Protein AF-A0A832ID07-F1 (afdb_monomer_lite)

Foldseek 3Di:
DDPPPPPPPPPDQLWPVSLLVLLVCLCVDDPDPDLVSLLSNLLSLLLNQLQDPHGPDDPLVNQLSLLVSLVSLLVVLLVCLVPHDLVVSLVVLLVSLLSSLLSHQLSNLLSVCPDDPDRILQSSLVNCVSVPPPDDLVPDDPSNVVLVVCCVVPPVSVVSNVVSNVSSCVVSFVSQQSSQQSNLVCLLCVLLVQPWDADNSNQQDDPRHFGTWTADPNDTATEDTAEDQDDDLAWDWDQDPVRHIYTYHHRHPCCSPPVNVVVSCCSNPPDPVSSVVNSVNVVVSCVVVVPD

Radius of gyration: 20.91 Å; chains: 1; bounding box: 63×44×54 Å

pLDDT: mean 75.63, std 17.39, range [28.12, 95.5]

Secondary structure (DSSP, 8-state):
---------PPPPSSHHHHHHHHHHHHHS----SHHHHHHHHHHHHHHHHHSSS-SS-HHHHHHHHHHHHHHHHHHHHHHHHHS-HHHHHHHHHHHHHHHIIIIIHHHHHHT-TT-S-TTTTHHHHHHHHH-TTS-GGGS-HHHHHHHHHHHH-HHHHHHHHHHHHHHHHHHHHHHHHHHHHHHHHHHHHHTT---EEPPGGGSSSTT---EEEEETTEEEEEEEEEESS--SSPEEEE-TTS-EEEEEE--GGGGSGGGHHHHHHHHS--HHHHHHHHHHHHHHHHTTT--

Structure (mmCIF, N/CA/C/O backbone):
data_AF-A0A832ID07-F1
#
_entry.id   AF-A0A832ID07-F1
#
loop_
_atom_site.group_PDB
_atom_site.id
_atom_site.type_symbol
_atom_site.label_atom_id
_atom_site.label_alt_id
_atom_site.label_comp_id
_atom_site.label_asym_id
_atom_site.label_entity_id
_atom_site.label_seq_id
_atom_site.pdbx_PDB_ins_code
_atom_site.Cartn_x
_atom_site.Cartn_y
_atom_site.Cartn_z
_atom_site.occupancy
_atom_site.B_iso_or_equiv
_atom_site.auth_seq_id
_atom_site.auth_comp_id
_atom_site.auth_asym_id
_atom_site.auth_atom_id
_atom_site.pdbx_PDB_model_num
ATOM 1 N N . MET A 1 1 ? 9.478 -29.012 14.775 1.00 33.59 1 MET A N 1
ATOM 2 C CA . MET A 1 1 ? 10.114 -27.880 14.077 1.00 33.59 1 MET A CA 1
ATOM 3 C C . MET A 1 1 ? 9.838 -28.102 12.608 1.00 33.59 1 MET A C 1
ATOM 5 O O . MET A 1 1 ? 10.309 -29.094 12.076 1.00 33.59 1 MET A O 1
ATOM 9 N N . SER A 1 2 ? 8.944 -27.311 12.025 1.00 31.17 2 SER A N 1
ATOM 10 C CA . SER A 1 2 ? 8.603 -27.423 10.607 1.00 31.17 2 SER A CA 1
ATOM 11 C C . SER A 1 2 ? 9.642 -26.620 9.836 1.00 31.17 2 SER A C 1
ATOM 13 O O . SER A 1 2 ? 9.723 -25.409 10.036 1.00 31.17 2 SER A O 1
ATOM 15 N N . ASP A 1 3 ? 10.457 -27.292 9.024 1.00 31.19 3 ASP A N 1
ATOM 16 C CA . ASP A 1 3 ? 11.397 -26.652 8.106 1.00 31.19 3 ASP A CA 1
ATOM 17 C C . ASP A 1 3 ? 10.602 -25.837 7.083 1.00 31.19 3 ASP A C 1
ATOM 19 O O . ASP A 1 3 ? 10.085 -26.361 6.097 1.00 31.19 3 ASP A O 1
ATOM 23 N N . ILE A 1 4 ? 10.459 -24.539 7.346 1.00 31.19 4 ILE A N 1
ATOM 24 C CA . ILE A 1 4 ? 10.004 -23.584 6.344 1.00 31.19 4 ILE A CA 1
ATOM 25 C C . ILE A 1 4 ? 11.194 -23.394 5.415 1.00 31.19 4 ILE A C 1
ATOM 27 O O . ILE A 1 4 ? 12.161 -22.718 5.766 1.00 31.19 4 ILE A O 1
ATOM 31 N N . THR A 1 5 ? 11.151 -24.032 4.247 1.00 28.12 5 THR A N 1
ATOM 32 C CA . THR A 1 5 ? 12.097 -23.737 3.173 1.00 28.12 5 THR A CA 1
ATOM 33 C C . THR A 1 5 ? 11.973 -22.240 2.882 1.00 28.12 5 THR A C 1
ATOM 35 O O . THR A 1 5 ? 10.866 -21.791 2.570 1.00 28.12 5 THR A O 1
ATOM 38 N N . PRO A 1 6 ? 13.043 -21.440 3.042 1.00 29.23 6 PRO A N 1
ATOM 39 C CA . PRO A 1 6 ? 12.994 -20.032 2.693 1.00 29.23 6 PRO A CA 1
ATOM 40 C C . PRO A 1 6 ? 12.533 -19.938 1.244 1.00 29.23 6 PRO A C 1
ATOM 42 O O . PRO A 1 6 ? 13.095 -20.614 0.382 1.00 29.23 6 PRO A O 1
ATOM 45 N N . ILE A 1 7 ? 11.498 -19.143 0.981 1.00 34.91 7 ILE A N 1
ATOM 46 C CA . ILE A 1 7 ? 11.130 -18.814 -0.392 1.00 34.91 7 ILE A CA 1
ATOM 47 C C . ILE A 1 7 ? 12.361 -18.120 -0.976 1.00 34.91 7 ILE A C 1
ATOM 49 O O . ILE A 1 7 ? 12.678 -16.992 -0.587 1.00 34.91 7 ILE A O 1
ATOM 53 N N . GLU A 1 8 ? 13.097 -18.816 -1.847 1.00 31.25 8 GLU A N 1
ATOM 54 C CA . GLU A 1 8 ? 14.141 -18.196 -2.650 1.00 31.25 8 GLU A CA 1
ATOM 55 C C . GLU A 1 8 ? 13.457 -17.102 -3.456 1.00 31.25 8 GLU A C 1
ATOM 57 O O . GLU A 1 8 ? 12.662 -17.367 -4.356 1.00 31.25 8 GLU A O 1
ATOM 62 N N . ILE A 1 9 ? 13.716 -15.853 -3.073 1.00 38.06 9 ILE A N 1
ATOM 63 C CA . ILE A 1 9 ? 13.267 -14.712 -3.852 1.00 38.06 9 ILE A CA 1
ATOM 64 C C . ILE A 1 9 ? 14.000 -14.840 -5.188 1.00 38.06 9 ILE A C 1
ATOM 66 O O . ILE A 1 9 ? 15.236 -14.773 -5.188 1.00 38.06 9 ILE A O 1
ATOM 70 N N . PRO A 1 10 ? 13.288 -15.042 -6.310 1.00 42.75 10 PRO A N 1
ATOM 71 C CA . PRO A 1 10 ? 13.944 -15.117 -7.599 1.00 42.75 10 PRO A CA 1
ATOM 72 C C . PRO A 1 10 ? 14.741 -13.825 -7.811 1.00 42.75 10 PRO A C 1
ATOM 74 O O . PRO A 1 10 ? 14.280 -12.744 -7.414 1.00 42.75 10 PRO A O 1
ATOM 77 N N . PRO A 1 11 ? 15.952 -13.914 -8.387 1.00 43.50 11 PRO A N 1
ATOM 78 C CA . PRO A 1 11 ? 16.757 -12.738 -8.662 1.00 43.50 11 PRO A CA 1
ATOM 79 C C . PRO A 1 11 ? 15.927 -11.737 -9.461 1.00 43.50 11 PRO A C 1
ATOM 81 O O . PRO A 1 11 ? 15.134 -12.113 -10.327 1.00 43.50 11 PRO A O 1
ATOM 84 N N . LEU A 1 12 ? 16.098 -10.455 -9.140 1.00 44.28 12 LEU A N 1
ATOM 85 C CA . LEU A 1 12 ? 15.382 -9.387 -9.824 1.00 44.28 12 LEU A CA 1
ATOM 86 C C . LEU A 1 12 ? 15.597 -9.531 -11.338 1.00 44.28 12 LEU A C 1
ATOM 88 O O . LEU A 1 12 ? 16.754 -9.655 -11.764 1.00 44.28 12 LEU A O 1
ATOM 92 N N . PRO A 1 13 ? 14.511 -9.534 -12.132 1.00 49.16 13 PRO A N 1
ATOM 93 C CA . PRO A 1 13 ? 14.607 -9.743 -13.566 1.00 49.16 13 PRO A CA 1
ATOM 94 C C . PRO A 1 13 ? 15.505 -8.666 -14.164 1.00 49.16 13 PRO A C 1
ATOM 96 O O . PRO A 1 13 ? 15.346 -7.480 -13.869 1.00 49.16 13 PRO A O 1
ATOM 99 N N . GLN A 1 14 ? 16.471 -9.082 -14.979 1.00 44.34 14 GLN A N 1
ATOM 100 C CA . GLN A 1 14 ? 17.451 -8.176 -15.571 1.00 44.34 14 GLN A CA 1
ATOM 101 C C . GLN A 1 14 ? 16.883 -7.450 -16.782 1.00 44.34 14 GLN A C 1
ATOM 103 O O . GLN A 1 14 ? 17.417 -6.411 -17.155 1.00 44.34 14 GLN A O 1
ATOM 108 N N . ASN A 1 15 ? 15.815 -7.986 -17.387 1.00 49.44 15 ASN A N 1
ATOM 109 C CA . ASN A 1 15 ? 15.150 -7.355 -18.514 1.00 49.44 15 ASN A CA 1
ATOM 110 C C . ASN A 1 15 ? 13.632 -7.554 -18.564 1.00 49.44 15 ASN A C 1
ATOM 112 O O . ASN A 1 15 ? 13.077 -8.400 -17.869 1.00 49.44 15 ASN A O 1
ATOM 116 N N . PHE A 1 16 ? 12.943 -6.788 -19.418 1.00 51.31 16 PHE A N 1
ATOM 117 C CA . PHE A 1 16 ? 11.487 -6.908 -19.601 1.00 51.31 16 PHE A CA 1
ATOM 118 C C . PHE A 1 16 ? 11.035 -8.316 -20.025 1.00 51.31 16 PHE A C 1
ATOM 120 O O . PHE A 1 16 ? 9.944 -8.741 -19.656 1.00 51.31 16 PHE A O 1
ATOM 127 N N . HIS A 1 17 ? 11.850 -9.056 -20.785 1.00 57.72 17 HIS A N 1
ATOM 128 C CA . HIS A 1 17 ? 11.523 -10.432 -21.169 1.00 57.72 17 HIS A CA 1
ATOM 129 C C . HIS A 1 17 ? 11.601 -11.382 -19.965 1.00 57.72 17 HIS A C 1
ATOM 131 O O . HIS A 1 17 ? 10.692 -12.182 -19.775 1.00 57.72 17 HIS A O 1
ATOM 137 N N . GLU A 1 18 ? 12.617 -11.243 -19.113 1.00 57.62 18 GLU A N 1
ATOM 138 C CA . GLU A 1 18 ? 12.739 -11.955 -17.837 1.00 57.62 18 GLU A CA 1
ATOM 139 C C . GLU A 1 18 ? 11.663 -11.542 -16.835 1.00 57.62 18 GLU A C 1
ATOM 141 O O . GLU A 1 18 ? 11.135 -12.400 -16.143 1.00 57.62 18 GLU A O 1
ATOM 146 N N . LEU A 1 19 ? 11.283 -10.262 -16.789 1.00 58.31 19 LEU A N 1
ATOM 147 C CA . LEU A 1 19 ? 10.173 -9.774 -15.971 1.00 58.31 19 LEU A CA 1
ATOM 148 C C . LEU A 1 19 ? 8.860 -10.400 -16.438 1.00 58.31 19 LEU A C 1
ATOM 150 O O . LEU A 1 19 ? 8.097 -10.887 -15.619 1.00 58.31 19 LEU A O 1
ATOM 154 N N . ASN A 1 20 ? 8.615 -10.434 -17.749 1.00 57.44 20 ASN A N 1
ATOM 155 C CA . ASN A 1 20 ? 7.428 -11.054 -18.331 1.00 57.44 20 ASN A CA 1
ATOM 156 C C . ASN A 1 20 ? 7.428 -12.576 -18.109 1.00 57.44 20 ASN A C 1
ATOM 158 O O . ASN A 1 20 ? 6.398 -13.145 -17.766 1.00 57.44 20 ASN A O 1
ATOM 162 N N . LYS A 1 21 ? 8.587 -13.236 -18.227 1.00 64.69 21 LYS A N 1
ATOM 163 C CA . LYS A 1 21 ? 8.755 -14.658 -17.906 1.00 64.69 21 LYS A CA 1
ATOM 164 C C . LYS A 1 21 ? 8.471 -14.931 -16.426 1.00 64.69 21 LYS A C 1
ATOM 166 O O . LYS A 1 21 ? 7.636 -15.774 -16.137 1.00 64.69 21 LYS A O 1
ATOM 171 N N . LEU A 1 22 ? 9.082 -14.169 -15.521 1.00 64.69 22 LEU A N 1
ATOM 172 C CA . LEU A 1 22 ? 8.880 -14.263 -14.076 1.00 64.69 22 LEU A CA 1
ATOM 173 C C . LEU A 1 22 ? 7.413 -14.028 -13.701 1.00 64.69 2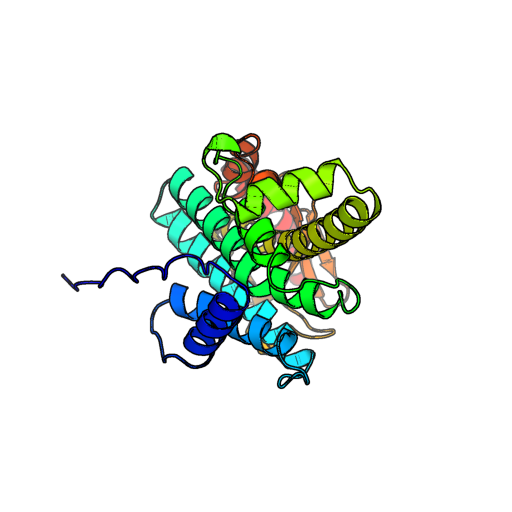2 LEU A C 1
ATOM 175 O O . LEU A 1 22 ? 6.824 -14.820 -12.979 1.00 64.69 22 LEU A O 1
ATOM 179 N N . VAL A 1 23 ? 6.804 -12.965 -14.225 1.00 62.91 23 VAL A N 1
ATOM 180 C CA . VAL A 1 23 ? 5.389 -12.637 -14.013 1.00 62.91 23 VAL A CA 1
ATOM 181 C C . VAL A 1 23 ? 4.483 -13.769 -14.512 1.00 62.91 23 VAL A C 1
ATOM 183 O O . VAL A 1 23 ? 3.548 -14.146 -13.816 1.00 62.91 23 VAL A O 1
ATOM 186 N N . ARG A 1 24 ? 4.775 -14.377 -15.666 1.00 61.09 24 ARG A N 1
ATOM 187 C CA . ARG A 1 24 ? 4.004 -15.519 -16.187 1.00 61.09 24 ARG A CA 1
ATOM 188 C C . ARG A 1 24 ? 4.200 -16.791 -15.371 1.00 61.09 24 ARG A C 1
ATOM 190 O O . ARG A 1 24 ? 3.223 -17.475 -15.090 1.00 61.09 24 ARG A O 1
ATOM 197 N N . GLU A 1 25 ? 5.430 -17.107 -14.984 1.00 63.91 25 GLU A N 1
ATOM 198 C CA . GLU A 1 25 ? 5.755 -18.275 -14.156 1.00 63.91 25 GLU A CA 1
ATOM 199 C C . GLU A 1 25 ? 5.115 -18.163 -12.764 1.00 63.91 25 GLU A C 1
ATOM 201 O O . GLU A 1 25 ? 4.573 -19.142 -12.265 1.00 63.91 25 GLU A O 1
ATOM 206 N N . LEU A 1 26 ? 5.075 -16.960 -12.182 1.00 59.88 26 LEU A N 1
ATOM 207 C CA . LEU A 1 26 ? 4.388 -16.688 -10.915 1.00 59.88 26 LEU A CA 1
ATOM 208 C C . LEU A 1 26 ? 2.859 -16.629 -11.060 1.00 59.88 26 LEU A C 1
ATOM 210 O O . LEU A 1 26 ? 2.143 -17.079 -10.176 1.00 59.88 26 LEU A O 1
ATOM 214 N N . GLY A 1 27 ? 2.336 -16.099 -12.169 1.00 51.41 27 GLY A N 1
ATOM 215 C CA . GLY A 1 27 ? 0.892 -16.021 -12.429 1.00 51.41 27 GLY A CA 1
ATOM 216 C C . GLY A 1 27 ? 0.247 -17.363 -12.800 1.00 51.41 27 GLY A C 1
ATOM 217 O O . GLY A 1 27 ? -0.967 -17.510 -12.678 1.00 51.41 27 GLY A O 1
ATOM 218 N N . THR A 1 28 ? 1.049 -18.339 -13.244 1.00 50.72 28 THR A N 1
ATOM 219 C CA . THR A 1 28 ? 0.627 -19.716 -13.578 1.00 50.72 28 THR A CA 1
ATOM 220 C C . THR A 1 28 ? 1.035 -20.747 -12.517 1.00 50.72 28 THR A C 1
ATOM 222 O O . THR A 1 28 ? 0.589 -21.894 -12.569 1.00 50.72 28 THR A O 1
ATOM 225 N N . GLY A 1 29 ? 1.877 -20.350 -11.558 1.00 46.19 29 GLY A N 1
ATOM 226 C CA . GLY A 1 29 ? 2.553 -21.231 -10.616 1.00 46.19 29 GLY A CA 1
ATOM 227 C C . GLY A 1 29 ? 1.941 -21.238 -9.216 1.00 46.19 29 GLY A C 1
ATOM 228 O O . GLY A 1 29 ? 2.224 -20.367 -8.405 1.00 46.19 29 GLY A O 1
ATOM 229 N N . ALA A 1 30 ? 1.237 -22.333 -8.934 1.00 41.62 30 ALA A N 1
ATOM 230 C CA . ALA A 1 30 ? 1.049 -22.970 -7.629 1.00 41.62 30 ALA A CA 1
ATOM 231 C C . ALA A 1 30 ? 0.033 -22.373 -6.630 1.00 41.62 30 ALA A C 1
ATOM 233 O O . ALA A 1 30 ? 0.149 -21.252 -6.138 1.00 41.62 30 ALA A O 1
ATOM 234 N N . GLU A 1 31 ? -0.902 -23.245 -6.226 1.00 45.00 31 GLU A N 1
ATOM 235 C CA . GLU A 1 31 ? -1.570 -23.219 -4.922 1.00 45.00 31 GLU A CA 1
ATOM 236 C C . GLU A 1 31 ? -0.501 -23.129 -3.826 1.00 45.00 31 GLU A C 1
ATOM 238 O O . GLU A 1 31 ? 0.104 -24.122 -3.425 1.00 45.00 31 GLU A O 1
ATOM 243 N N . THR A 1 32 ? -0.192 -21.920 -3.385 1.00 47.47 32 THR A N 1
ATOM 244 C CA . THR A 1 32 ? 0.875 -21.677 -2.421 1.00 47.47 32 THR A CA 1
ATOM 245 C C . THR A 1 32 ? 0.254 -21.166 -1.134 1.00 47.47 32 THR A C 1
ATOM 247 O O . THR A 1 32 ? -0.464 -20.172 -1.100 1.00 47.47 32 THR A O 1
ATOM 250 N N . SER A 1 33 ? 0.481 -21.919 -0.061 1.00 54.59 33 SER A N 1
ATOM 251 C CA . SER A 1 33 ? -0.195 -21.785 1.232 1.00 54.59 33 SER A CA 1
ATOM 252 C C . SER A 1 33 ? 0.290 -20.606 2.085 1.00 54.59 33 SER A C 1
ATOM 254 O O . SER A 1 33 ? -0.209 -20.423 3.195 1.00 54.59 33 SER A O 1
ATOM 256 N N . THR A 1 34 ? 1.255 -19.813 1.605 1.00 70.00 34 THR A N 1
ATOM 257 C CA . THR A 1 34 ? 1.831 -18.680 2.340 1.00 70.00 34 THR A CA 1
ATOM 258 C C . THR A 1 34 ? 1.266 -17.346 1.845 1.00 70.00 34 THR A C 1
ATOM 260 O O . THR A 1 34 ? 1.049 -17.148 0.648 1.00 70.00 34 THR A O 1
ATOM 263 N N . GLU A 1 35 ? 1.052 -16.400 2.766 1.00 75.62 35 GLU A N 1
ATOM 264 C CA . GLU A 1 35 ? 0.506 -15.068 2.445 1.00 75.62 35 GLU A CA 1
ATOM 265 C C . GLU A 1 35 ? 1.382 -14.317 1.425 1.00 75.62 35 GLU A C 1
ATOM 267 O O . GLU A 1 35 ? 0.876 -13.611 0.556 1.00 75.62 35 GLU A O 1
ATOM 272 N N . ASP A 1 36 ? 2.698 -14.538 1.465 1.00 68.88 36 ASP A N 1
ATOM 273 C CA . ASP A 1 36 ? 3.658 -13.967 0.518 1.00 68.88 36 ASP A CA 1
ATOM 274 C C . ASP A 1 36 ? 3.369 -14.406 -0.906 1.00 68.88 36 ASP A C 1
ATOM 276 O O . ASP A 1 36 ? 3.267 -13.577 -1.809 1.00 68.88 36 ASP A O 1
ATOM 280 N N . ALA A 1 37 ? 3.199 -15.706 -1.115 1.00 71.06 37 ALA A N 1
ATOM 281 C CA . ALA A 1 37 ? 2.971 -16.243 -2.439 1.00 71.06 37 ALA A CA 1
ATOM 282 C C . ALA A 1 37 ? 1.615 -15.797 -3.008 1.00 71.06 37 ALA A C 1
ATOM 284 O O . ALA A 1 37 ? 1.521 -15.495 -4.198 1.00 71.06 37 ALA A O 1
ATOM 285 N N . LYS A 1 38 ? 0.598 -15.621 -2.152 1.00 77.44 38 LYS A N 1
ATOM 286 C CA . LYS A 1 38 ? -0.676 -14.996 -2.532 1.00 77.44 38 LYS A CA 1
ATOM 287 C C . LYS A 1 38 ? -0.487 -13.548 -3.002 1.00 77.44 38 LYS A C 1
ATOM 289 O O . LYS A 1 38 ? -0.962 -13.205 -4.084 1.00 77.44 38 LYS A O 1
ATOM 294 N N . ILE A 1 39 ? 0.255 -12.728 -2.250 1.00 84.56 39 ILE A N 1
ATOM 295 C CA . ILE A 1 39 ? 0.601 -11.346 -2.634 1.00 84.56 39 ILE A CA 1
ATOM 296 C C . ILE A 1 39 ? 1.312 -11.332 -3.997 1.00 84.56 39 ILE A C 1
ATOM 298 O O . ILE A 1 39 ? 0.924 -10.582 -4.894 1.00 84.56 39 ILE A O 1
ATOM 302 N N . PHE A 1 40 ? 2.325 -12.184 -4.181 1.00 77.56 40 PHE A N 1
ATOM 303 C CA . PHE A 1 40 ? 3.084 -12.262 -5.433 1.00 77.56 40 PHE A CA 1
ATOM 304 C C . PHE A 1 40 ? 2.230 -12.716 -6.619 1.00 77.56 40 PHE A C 1
ATOM 306 O O . PHE A 1 40 ? 2.316 -12.118 -7.692 1.00 77.56 40 PHE A O 1
ATOM 313 N N . THR A 1 41 ? 1.379 -13.721 -6.422 1.00 76.06 41 THR A N 1
ATOM 314 C CA . THR A 1 41 ? 0.469 -14.234 -7.456 1.00 76.06 41 THR A CA 1
ATOM 315 C C . THR A 1 41 ? -0.503 -13.147 -7.905 1.00 76.06 41 THR A C 1
ATOM 317 O O . THR A 1 41 ? -0.682 -12.931 -9.099 1.00 76.06 41 THR A O 1
ATOM 320 N N . GLN A 1 42 ? -1.080 -12.392 -6.968 1.00 83.12 42 GLN A N 1
ATOM 321 C CA . GLN A 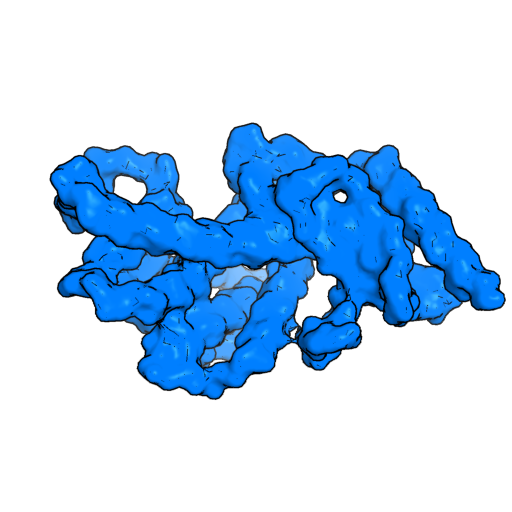1 42 ? -1.999 -11.295 -7.282 1.00 83.12 42 GLN A CA 1
ATOM 322 C C . GLN A 1 42 ? -1.305 -10.147 -8.025 1.00 83.12 42 GLN A C 1
ATOM 324 O O . GLN A 1 42 ? -1.852 -9.621 -8.995 1.00 83.12 42 GLN A O 1
ATOM 329 N N . MET A 1 43 ? -0.078 -9.788 -7.628 1.00 86.38 43 MET A N 1
ATOM 330 C CA . MET A 1 43 ? 0.736 -8.828 -8.384 1.00 86.38 43 MET A CA 1
ATOM 331 C C . MET A 1 43 ? 0.990 -9.321 -9.814 1.00 86.38 43 MET A C 1
ATOM 333 O O . MET A 1 43 ? 0.822 -8.559 -10.765 1.00 86.38 43 MET A O 1
ATOM 337 N N . ALA A 1 44 ? 1.348 -10.596 -9.978 1.00 76.56 44 ALA A N 1
ATOM 338 C CA . ALA A 1 44 ? 1.591 -11.203 -11.280 1.00 76.56 44 ALA A CA 1
ATOM 339 C C . ALA A 1 44 ? 0.328 -11.251 -12.159 1.00 76.56 44 ALA A C 1
ATOM 341 O O . ALA A 1 44 ? 0.404 -10.952 -13.348 1.00 76.56 44 ALA A O 1
ATOM 342 N N . GLN A 1 45 ? -0.841 -11.547 -11.588 1.00 76.88 45 GLN A N 1
ATOM 343 C CA . GLN A 1 45 ? -2.121 -11.543 -12.307 1.00 76.88 45 GLN A CA 1
ATOM 344 C C . GLN A 1 45 ? -2.467 -10.158 -12.862 1.00 76.88 45 GLN A C 1
ATOM 346 O O . GLN A 1 45 ? -2.816 -10.037 -14.038 1.00 76.88 45 GLN A O 1
ATOM 351 N N . ILE A 1 46 ? -2.317 -9.108 -12.043 1.00 82.94 46 ILE A N 1
ATOM 352 C CA . ILE A 1 46 ? -2.513 -7.727 -12.501 1.00 82.94 46 ILE A CA 1
ATOM 353 C C . ILE A 1 46 ? -1.525 -7.432 -13.633 1.00 82.94 46 ILE A C 1
ATOM 355 O O . ILE A 1 46 ? -1.920 -6.978 -14.703 1.00 82.94 46 ILE A O 1
ATOM 359 N N . ALA A 1 47 ? -0.245 -7.730 -13.419 1.00 79.06 47 ALA A N 1
ATOM 360 C CA . ALA A 1 47 ? 0.817 -7.486 -14.382 1.00 79.06 47 ALA A CA 1
ATOM 361 C C . ALA A 1 47 ? 0.563 -8.152 -15.743 1.00 79.06 47 ALA A C 1
ATOM 363 O O . ALA A 1 47 ? 0.620 -7.470 -16.767 1.00 79.06 47 ALA A O 1
ATOM 364 N N . CYS A 1 48 ? 0.239 -9.451 -15.762 1.00 72.56 48 CYS A N 1
ATOM 365 C CA . CYS A 1 48 ? -0.076 -10.207 -16.976 1.00 72.56 48 CYS A CA 1
ATOM 366 C C . CYS A 1 48 ? -1.166 -9.517 -17.798 1.00 72.56 48 CYS A C 1
ATOM 368 O O . CYS A 1 48 ? -0.973 -9.294 -18.992 1.00 72.56 48 CYS A O 1
ATOM 370 N N . ASN A 1 49 ? -2.255 -9.091 -17.153 1.00 79.00 49 ASN A N 1
ATOM 371 C CA . ASN A 1 49 ? -3.380 -8.459 -17.838 1.00 79.00 49 ASN A CA 1
ATOM 372 C C . ASN A 1 49 ? -2.988 -7.181 -18.608 1.00 79.00 49 ASN A C 1
ATOM 374 O O . ASN A 1 49 ? -3.554 -6.898 -19.660 1.00 79.00 49 ASN A O 1
ATOM 378 N N . TYR A 1 50 ? -2.005 -6.422 -18.110 1.00 75.50 50 TYR A N 1
ATOM 379 C CA . TYR A 1 50 ? -1.507 -5.201 -18.761 1.00 75.50 50 TYR A CA 1
ATOM 380 C C . TYR A 1 50 ? -0.334 -5.442 -19.731 1.00 75.50 50 TYR A C 1
ATOM 382 O O . TYR A 1 50 ? -0.010 -4.570 -20.540 1.00 75.50 50 TYR A O 1
ATOM 390 N N . LEU A 1 51 ? 0.313 -6.612 -19.674 1.00 69.00 51 LEU A N 1
ATOM 391 C CA . LEU A 1 51 ? 1.373 -7.011 -20.610 1.00 69.00 51 LEU A CA 1
ATOM 392 C C . LEU A 1 51 ? 0.831 -7.661 -21.885 1.00 69.00 51 LEU A C 1
ATOM 394 O O . LEU A 1 51 ? 1.521 -7.675 -22.911 1.00 69.00 51 LEU A O 1
ATOM 398 N N . GLU A 1 52 ? -0.369 -8.227 -21.831 1.00 63.62 52 GLU A N 1
ATOM 399 C CA . GLU A 1 52 ? -0.989 -8.889 -22.971 1.00 63.62 52 GLU A CA 1
ATOM 400 C C . GLU A 1 52 ? -1.522 -7.887 -24.009 1.00 63.62 52 GLU A C 1
ATOM 402 O O . GLU A 1 52 ? -1.914 -6.763 -23.702 1.00 63.62 52 GLU A O 1
ATOM 407 N N . HIS A 1 53 ? -1.506 -8.277 -25.292 1.00 57.44 53 HIS A N 1
ATOM 408 C CA . HIS A 1 53 ? -2.054 -7.444 -26.376 1.00 57.44 53 HIS A CA 1
ATOM 409 C C . HIS A 1 53 ? -3.580 -7.294 -26.286 1.00 57.44 53 HIS A C 1
ATOM 411 O O . HIS A 1 53 ? -4.136 -6.376 -26.890 1.00 57.44 53 HIS A O 1
ATOM 417 N N . GLN A 1 54 ? -4.243 -8.175 -25.533 1.00 58.72 54 GLN A N 1
ATOM 418 C CA . GLN A 1 54 ? -5.647 -8.080 -25.158 1.00 58.72 54 GLN A CA 1
ATOM 419 C C . GLN A 1 54 ? -5.778 -8.451 -23.674 1.00 58.72 54 GLN A C 1
ATOM 421 O O . GLN A 1 54 ? -5.265 -9.500 -23.298 1.00 58.72 54 GLN A O 1
ATOM 426 N N . PRO A 1 55 ? -6.435 -7.624 -22.843 1.00 68.62 55 PRO A N 1
ATOM 427 C CA . PRO A 1 55 ? -6.709 -7.966 -21.450 1.00 68.62 55 PRO A CA 1
ATOM 428 C C . PRO A 1 55 ? -7.541 -9.250 -21.359 1.00 68.62 55 PRO A C 1
ATOM 430 O O . PRO A 1 55 ? -8.552 -9.377 -22.052 1.00 68.62 55 PRO A O 1
ATOM 433 N N . THR A 1 56 ? -7.139 -10.186 -20.503 1.00 71.50 56 THR A N 1
ATOM 434 C CA . THR A 1 56 ? -7.884 -11.429 -20.231 1.00 71.50 56 THR A CA 1
ATOM 435 C C . THR A 1 56 ? -8.863 -11.296 -19.074 1.00 71.50 56 THR A C 1
ATOM 437 O O . THR A 1 56 ? -9.764 -12.120 -18.947 1.00 71.50 56 THR A O 1
ATOM 440 N N . LEU A 1 57 ? -8.685 -10.281 -18.228 1.00 77.62 57 LEU A N 1
ATOM 441 C CA . LEU A 1 57 ? -9.535 -9.974 -17.085 1.00 77.62 57 LEU A CA 1
ATOM 442 C C . LEU A 1 57 ? -10.315 -8.686 -17.351 1.00 77.62 57 LEU A C 1
ATOM 444 O O . LEU A 1 57 ? -9.794 -7.723 -17.922 1.00 77.62 57 LEU A O 1
ATOM 448 N N . SER A 1 58 ? -11.563 -8.650 -16.898 1.00 83.56 58 SER A N 1
ATOM 449 C CA . SER A 1 58 ? -12.375 -7.437 -16.900 1.00 83.56 58 SER A CA 1
ATOM 450 C C . SER A 1 58 ? -11.834 -6.393 -15.914 1.00 83.56 58 SER A C 1
ATOM 452 O O . SER A 1 58 ? -11.188 -6.713 -14.914 1.00 83.56 58 SER A O 1
ATOM 454 N N . ASP A 1 59 ? -12.173 -5.119 -16.139 1.00 80.19 59 ASP A N 1
ATOM 455 C CA . ASP A 1 59 ? -11.852 -4.023 -15.209 1.00 80.19 59 ASP A CA 1
ATOM 456 C C . ASP A 1 59 ? -12.350 -4.290 -13.781 1.00 80.19 59 ASP A C 1
ATOM 458 O O . ASP A 1 59 ? -11.782 -3.795 -12.806 1.00 80.19 59 ASP A O 1
ATOM 462 N N . GLN A 1 60 ? -13.445 -5.040 -13.661 1.00 82.69 60 GLN A N 1
ATOM 463 C CA . GLN A 1 60 ? -14.039 -5.434 -12.395 1.00 82.69 60 GLN A CA 1
ATOM 464 C C . GLN A 1 60 ? -13.155 -6.454 -11.668 1.00 82.69 60 GLN A C 1
ATOM 466 O O . GLN A 1 60 ? -12.792 -6.226 -10.517 1.00 82.69 60 GLN A O 1
ATOM 471 N N . GLU A 1 61 ? -12.743 -7.520 -12.354 1.00 82.69 61 GLU A N 1
ATOM 472 C CA . GLU A 1 61 ? -11.853 -8.550 -11.800 1.00 82.69 61 GLU A CA 1
ATOM 473 C C . GLU A 1 61 ? -10.504 -7.957 -11.379 1.00 82.69 61 GLU A C 1
ATOM 475 O O . GLU A 1 61 ? -10.002 -8.254 -10.298 1.00 82.69 61 GLU A O 1
ATOM 480 N N . ILE A 1 62 ? -9.946 -7.037 -12.171 1.00 82.75 62 ILE A N 1
ATOM 481 C CA . ILE A 1 62 ? -8.704 -6.339 -11.811 1.00 82.75 62 ILE A CA 1
ATOM 482 C C . ILE A 1 62 ? -8.874 -5.514 -10.532 1.00 82.75 62 ILE A C 1
ATOM 484 O O . ILE A 1 62 ? -8.003 -5.548 -9.661 1.00 82.75 62 ILE A O 1
ATOM 488 N N . LYS A 1 63 ? -9.997 -4.802 -10.372 1.00 82.88 63 LYS A N 1
ATOM 489 C CA . LYS A 1 63 ? -10.288 -4.055 -9.135 1.00 82.88 63 LYS A CA 1
ATOM 490 C C . LYS A 1 63 ? -10.420 -4.976 -7.926 1.00 82.88 63 LYS A C 1
ATOM 492 O O . LYS A 1 63 ? -9.920 -4.626 -6.860 1.00 82.88 63 LYS A O 1
ATOM 497 N N . GLU A 1 64 ? -11.043 -6.140 -8.085 1.00 83.19 64 GLU A N 1
ATOM 498 C CA . GLU A 1 64 ? -11.164 -7.143 -7.020 1.00 83.19 64 GLU A CA 1
ATOM 499 C C . GLU A 1 64 ? -9.799 -7.714 -6.620 1.00 83.19 64 GLU A C 1
ATOM 501 O O . GLU A 1 64 ? -9.507 -7.821 -5.427 1.00 83.19 64 GLU A O 1
ATOM 506 N N . ILE A 1 65 ? -8.926 -8.004 -7.592 1.00 85.06 65 ILE A N 1
ATOM 507 C CA . ILE A 1 65 ? -7.553 -8.450 -7.317 1.00 85.06 65 ILE A CA 1
ATOM 508 C C . ILE A 1 65 ? -6.766 -7.342 -6.609 1.00 85.06 65 ILE A C 1
ATOM 510 O O . ILE A 1 65 ? -6.094 -7.623 -5.620 1.00 85.06 65 ILE A O 1
ATOM 514 N N . HIS A 1 66 ? -6.884 -6.080 -7.038 1.00 86.38 66 HIS A N 1
ATOM 515 C CA . HIS A 1 66 ? -6.249 -4.945 -6.358 1.00 86.38 66 HIS A CA 1
ATOM 516 C C . HIS A 1 66 ? -6.722 -4.782 -4.908 1.00 86.38 66 HIS A C 1
ATOM 518 O O . HIS A 1 66 ? -5.889 -4.604 -4.017 1.00 86.38 66 HIS A O 1
ATOM 524 N N . ALA A 1 67 ? -8.035 -4.852 -4.663 1.00 85.50 67 ALA A N 1
ATOM 525 C CA . ALA A 1 67 ? -8.604 -4.766 -3.320 1.00 85.50 67 ALA A CA 1
ATOM 526 C C . ALA A 1 67 ? -8.128 -5.936 -2.450 1.00 85.50 67 ALA A C 1
ATOM 528 O O . ALA A 1 67 ? -7.640 -5.732 -1.338 1.00 85.50 67 ALA A O 1
ATOM 529 N N . SER A 1 68 ? -8.175 -7.162 -2.982 1.00 86.94 68 SER A N 1
ATOM 530 C CA . SER A 1 68 ? -7.689 -8.335 -2.261 1.00 86.94 68 SER A CA 1
ATOM 531 C C . SER A 1 68 ? -6.190 -8.264 -1.970 1.00 86.94 68 SER A C 1
ATOM 533 O O . SER A 1 68 ? -5.786 -8.692 -0.891 1.00 86.94 68 SER A O 1
ATOM 535 N N . LEU A 1 69 ? -5.387 -7.733 -2.893 1.00 90.44 69 LEU A N 1
ATOM 536 C CA . LEU A 1 69 ? -3.951 -7.547 -2.715 1.00 90.44 69 LEU A CA 1
ATOM 537 C C . LEU A 1 69 ? -3.659 -6.558 -1.580 1.00 90.44 69 LEU A C 1
ATOM 539 O O . LEU A 1 69 ? -2.792 -6.828 -0.752 1.00 90.44 69 LEU A O 1
ATOM 543 N N . ILE A 1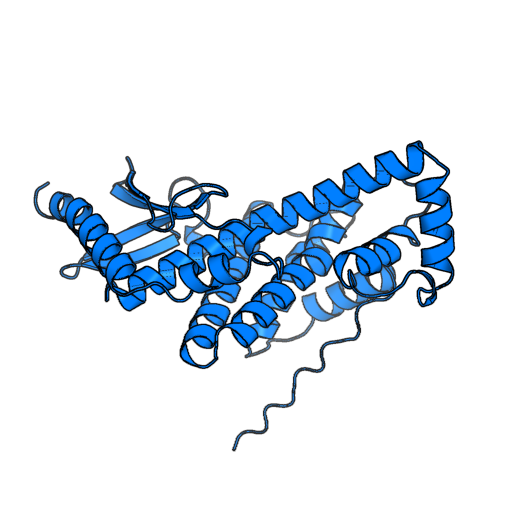 70 ? -4.412 -5.453 -1.485 1.00 91.62 70 ILE A N 1
ATOM 544 C CA . ILE A 1 70 ? -4.306 -4.526 -0.347 1.00 91.62 70 ILE A CA 1
ATOM 545 C C . ILE A 1 70 ? -4.587 -5.265 0.962 1.00 91.62 70 ILE A C 1
ATOM 547 O O . ILE A 1 70 ? -3.750 -5.213 1.860 1.00 91.62 70 ILE A O 1
ATOM 551 N N . LYS A 1 71 ? -5.706 -5.999 1.066 1.00 90.06 71 LYS A N 1
ATOM 552 C CA . LYS A 1 71 ? -6.054 -6.721 2.304 1.00 90.06 71 LYS A CA 1
ATOM 553 C C . LYS A 1 71 ? -4.993 -7.755 2.691 1.00 90.06 71 LYS A C 1
ATOM 555 O O . LYS A 1 71 ? -4.641 -7.848 3.863 1.00 90.06 71 LYS A O 1
ATOM 560 N N . SER A 1 72 ? -4.452 -8.490 1.719 1.00 90.62 72 SER A N 1
ATOM 561 C CA . SER A 1 72 ? -3.368 -9.454 1.943 1.00 90.62 72 SER A CA 1
ATOM 562 C C . SER A 1 72 ? -2.091 -8.784 2.460 1.00 90.62 72 SER A C 1
ATOM 564 O O . SER A 1 72 ? -1.499 -9.240 3.440 1.00 90.62 72 SER A O 1
ATOM 566 N N . CYS A 1 73 ? -1.700 -7.643 1.883 1.00 93.31 73 CYS A N 1
ATOM 567 C CA . CYS A 1 73 ? -0.581 -6.859 2.399 1.00 93.31 73 CYS A CA 1
ATOM 568 C C . CYS A 1 73 ? -0.855 -6.314 3.807 1.00 93.31 73 CYS A C 1
ATOM 570 O O . CYS A 1 73 ? 0.017 -6.420 4.665 1.00 93.31 73 CYS A O 1
ATOM 572 N N . VAL A 1 74 ? -2.051 -5.778 4.068 1.00 93.81 74 VAL A N 1
ATOM 573 C CA . VAL A 1 74 ? -2.445 -5.295 5.402 1.00 93.81 74 VAL A CA 1
ATOM 574 C C . VAL A 1 74 ? -2.329 -6.427 6.418 1.00 93.81 74 VAL A C 1
ATOM 576 O O . VAL A 1 74 ? -1.621 -6.271 7.405 1.00 93.81 74 VAL A O 1
ATOM 579 N N . GLN A 1 75 ? -2.931 -7.590 6.156 1.00 91.31 75 GLN A N 1
ATOM 580 C CA . GLN A 1 75 ? -2.870 -8.747 7.052 1.00 91.31 75 GLN A CA 1
ATOM 581 C C . GLN A 1 75 ? -1.422 -9.145 7.369 1.00 91.31 75 GLN A C 1
ATOM 583 O O . GLN A 1 75 ? -1.070 -9.273 8.541 1.00 91.31 75 GLN A O 1
ATOM 588 N N . LYS A 1 76 ? -0.563 -9.269 6.347 1.00 91.75 76 LYS A N 1
ATOM 589 C CA . LYS A 1 76 ? 0.860 -9.576 6.542 1.00 91.75 76 LYS A CA 1
ATOM 590 C C . LYS A 1 76 ? 1.546 -8.556 7.454 1.00 91.75 76 LYS A C 1
ATOM 592 O O . LYS A 1 76 ? 2.243 -8.938 8.391 1.00 91.75 76 LYS A O 1
ATOM 597 N N . ILE A 1 77 ? 1.370 -7.264 7.178 1.00 94.56 77 ILE A N 1
ATOM 598 C CA . ILE A 1 77 ? 2.035 -6.201 7.938 1.00 94.56 77 ILE A CA 1
ATOM 599 C C . ILE A 1 77 ? 1.511 -6.136 9.374 1.00 94.56 77 ILE A C 1
ATOM 601 O O . ILE A 1 77 ? 2.302 -5.941 10.292 1.00 94.56 77 ILE A O 1
ATOM 605 N N . ILE A 1 78 ? 0.214 -6.353 9.593 1.00 93.25 78 ILE A N 1
ATOM 606 C CA . ILE A 1 78 ? -0.366 -6.403 10.935 1.00 93.25 78 ILE A CA 1
ATOM 607 C C . ILE A 1 78 ? 0.233 -7.541 11.756 1.00 93.25 78 ILE A C 1
ATOM 609 O O . ILE A 1 78 ? 0.661 -7.294 12.882 1.00 93.25 78 ILE A O 1
ATOM 613 N N . GLU A 1 79 ? 0.321 -8.759 11.220 1.00 92.12 79 GLU A N 1
ATOM 614 C CA . GLU A 1 79 ? 0.982 -9.853 11.946 1.00 92.12 79 GLU A CA 1
ATOM 615 C C . GLU A 1 79 ? 2.448 -9.514 12.241 1.00 92.12 79 GLU A C 1
ATOM 617 O O . GLU A 1 79 ? 2.904 -9.649 13.376 1.00 92.12 79 GLU A O 1
ATOM 622 N N . LEU A 1 80 ? 3.154 -8.926 11.272 1.00 92.88 80 LEU A N 1
ATOM 623 C CA . LEU A 1 80 ? 4.541 -8.511 11.458 1.00 92.88 80 LEU A CA 1
ATOM 624 C C . LEU A 1 80 ? 4.705 -7.468 12.576 1.00 92.88 80 LEU A C 1
ATOM 626 O O . LEU A 1 80 ? 5.654 -7.553 13.350 1.00 92.88 80 LEU A O 1
ATOM 630 N N . THR A 1 81 ? 3.780 -6.511 12.715 1.00 92.81 81 THR A N 1
ATOM 631 C CA . THR A 1 81 ? 3.831 -5.512 13.803 1.00 92.81 81 THR A CA 1
ATOM 632 C C . THR A 1 81 ? 3.638 -6.100 15.201 1.00 92.81 81 THR A C 1
ATOM 634 O O . THR A 1 81 ? 4.034 -5.458 16.172 1.00 92.81 81 THR A O 1
ATOM 637 N N . LYS A 1 82 ? 3.046 -7.296 15.322 1.00 90.81 82 LYS A N 1
ATOM 638 C CA . LYS A 1 82 ? 2.898 -7.999 16.608 1.00 90.81 82 LYS A CA 1
ATOM 639 C C . LYS A 1 82 ? 4.174 -8.739 17.002 1.00 90.81 82 LYS A C 1
ATOM 641 O O . LYS A 1 82 ? 4.456 -8.887 18.187 1.00 90.81 82 LYS A O 1
ATOM 646 N N . GLU A 1 83 ? 4.920 -9.224 16.012 1.00 90.44 83 GLU A N 1
ATOM 647 C CA . GLU A 1 83 ? 6.040 -10.147 16.213 1.00 90.44 83 GLU A CA 1
ATOM 648 C C . GLU A 1 83 ? 7.415 -9.479 16.106 1.00 90.44 83 GLU A C 1
ATOM 650 O O . GLU A 1 83 ? 8.387 -9.982 16.667 1.00 90.44 83 GLU A O 1
ATOM 655 N N . GLN A 1 84 ? 7.520 -8.368 15.373 1.00 91.94 84 GLN A N 1
ATOM 656 C CA . GLN A 1 84 ? 8.797 -7.779 14.977 1.00 91.94 84 GLN A CA 1
ATOM 657 C C . GLN A 1 84 ? 8.908 -6.295 15.353 1.00 91.94 84 GLN A C 1
ATOM 659 O O . GLN A 1 84 ? 7.913 -5.563 15.362 1.00 91.94 84 GLN A O 1
ATOM 664 N N . PRO A 1 85 ? 10.131 -5.800 15.622 1.00 92.62 85 PRO A N 1
ATOM 665 C CA . PRO A 1 85 ? 10.357 -4.383 15.864 1.00 92.62 85 PRO A CA 1
ATOM 666 C C . PRO A 1 85 ? 10.170 -3.560 14.579 1.00 92.62 85 PRO A C 1
ATOM 668 O O . PRO A 1 85 ? 10.325 -4.055 13.460 1.00 92.62 85 PRO A O 1
ATOM 671 N N . PHE A 1 86 ? 9.913 -2.258 14.747 1.00 93.44 86 PHE A N 1
ATOM 672 C CA . PHE A 1 86 ? 9.665 -1.319 13.644 1.00 93.44 86 PHE A CA 1
ATOM 673 C C . PHE A 1 86 ? 10.638 -1.425 12.447 1.00 93.44 86 PHE A C 1
ATOM 675 O O . PHE A 1 86 ? 10.144 -1.408 11.319 1.00 93.44 86 PHE A O 1
ATOM 682 N N . PRO A 1 87 ? 11.973 -1.560 12.617 1.00 91.19 87 PRO A N 1
ATOM 683 C CA . PRO A 1 87 ? 12.890 -1.635 11.478 1.00 91.19 87 PRO A CA 1
ATOM 684 C C . PRO A 1 87 ? 12.587 -2.777 10.497 1.00 91.19 87 PRO A C 1
ATOM 686 O O . PRO A 1 87 ? 12.668 -2.570 9.285 1.00 91.19 87 PRO A O 1
ATOM 689 N N . GLU A 1 88 ? 12.181 -3.952 10.989 1.00 89.00 88 GLU A N 1
ATOM 690 C CA . GLU A 1 88 ? 11.825 -5.089 10.128 1.00 89.00 88 GLU A CA 1
ATOM 691 C C . GLU A 1 88 ? 10.466 -4.873 9.448 1.00 89.00 88 GLU A C 1
ATOM 693 O O . GLU A 1 88 ? 10.318 -5.158 8.260 1.00 89.00 88 GLU A O 1
ATOM 698 N N . VAL A 1 89 ? 9.502 -4.260 10.146 1.00 92.56 89 VAL A N 1
ATOM 699 C CA . VAL A 1 89 ? 8.211 -3.867 9.552 1.00 92.56 89 VAL A CA 1
ATOM 700 C C . VAL A 1 89 ? 8.407 -2.860 8.415 1.00 92.56 89 VAL A C 1
ATOM 702 O O . VAL A 1 89 ? 7.860 -3.024 7.323 1.00 92.56 89 VAL A O 1
ATOM 705 N N . ALA A 1 90 ? 9.223 -1.828 8.643 1.00 89.69 90 ALA A N 1
ATOM 706 C CA . ALA A 1 90 ? 9.535 -0.807 7.648 1.00 89.69 90 ALA A CA 1
ATOM 707 C C . ALA A 1 90 ? 10.280 -1.395 6.440 1.00 89.69 90 ALA A C 1
ATOM 709 O O . ALA A 1 90 ? 10.010 -1.025 5.294 1.00 89.69 90 ALA A O 1
ATOM 710 N N . LYS A 1 91 ? 11.202 -2.336 6.679 1.00 85.50 91 LYS A N 1
ATOM 711 C CA . LYS A 1 91 ? 11.901 -3.077 5.625 1.00 85.50 91 LYS A CA 1
ATOM 712 C C . LYS A 1 91 ? 10.934 -3.892 4.767 1.00 85.50 91 LYS A C 1
ATOM 714 O O . LYS A 1 91 ? 11.040 -3.820 3.543 1.00 85.50 91 LYS A O 1
ATOM 719 N N . GLU A 1 92 ? 9.979 -4.601 5.367 1.00 87.56 92 GLU A N 1
ATOM 720 C CA . GLU A 1 92 ? 8.990 -5.373 4.609 1.00 87.56 92 GLU A CA 1
ATOM 721 C C . GLU A 1 92 ? 8.049 -4.466 3.805 1.00 87.56 92 GLU A C 1
ATOM 723 O O . GLU A 1 92 ? 7.862 -4.696 2.612 1.00 87.56 92 GLU A O 1
ATOM 728 N N . LEU A 1 93 ? 7.532 -3.383 4.399 1.00 90.56 93 LEU A N 1
ATOM 729 C CA . LEU A 1 93 ? 6.707 -2.393 3.689 1.00 90.56 93 LEU A CA 1
ATOM 730 C C . LEU A 1 93 ? 7.423 -1.810 2.465 1.00 90.56 93 LEU A C 1
ATOM 732 O O . LEU A 1 93 ? 6.839 -1.719 1.381 1.00 90.56 93 LEU A O 1
ATOM 736 N N . ARG A 1 94 ? 8.705 -1.453 2.612 1.00 84.75 94 ARG A N 1
ATOM 737 C CA . ARG A 1 94 ? 9.547 -1.026 1.486 1.00 84.75 94 ARG A CA 1
ATOM 738 C C . ARG A 1 94 ? 9.706 -2.131 0.451 1.00 84.75 94 ARG A C 1
ATOM 740 O O . ARG A 1 94 ? 9.549 -1.866 -0.735 1.00 84.75 94 ARG A O 1
ATOM 747 N N . GLY A 1 95 ? 9.974 -3.361 0.883 1.00 81.75 95 GLY A N 1
ATOM 748 C CA . GLY A 1 95 ? 10.094 -4.519 -0.001 1.00 81.75 95 GLY A CA 1
ATOM 749 C C . GLY A 1 95 ? 8.836 -4.749 -0.841 1.00 81.75 95 GLY A C 1
ATOM 750 O O . GLY A 1 95 ? 8.930 -4.880 -2.060 1.00 81.75 95 GLY A O 1
ATOM 751 N N . ILE A 1 96 ? 7.658 -4.740 -0.212 1.00 85.81 96 ILE A N 1
ATOM 752 C CA . ILE A 1 96 ? 6.356 -4.877 -0.879 1.00 85.81 96 ILE A CA 1
ATOM 753 C C . ILE A 1 96 ? 6.106 -3.717 -1.851 1.00 85.81 96 ILE A C 1
ATOM 755 O O . ILE A 1 96 ? 5.755 -3.961 -3.003 1.00 85.81 96 ILE A O 1
ATOM 759 N N . SER A 1 97 ? 6.329 -2.472 -1.420 1.00 86.56 97 SER A N 1
ATOM 760 C CA . SER A 1 97 ? 6.185 -1.273 -2.263 1.00 86.56 97 SER A CA 1
ATOM 761 C C . SER A 1 97 ? 7.056 -1.351 -3.520 1.00 86.56 97 SER A C 1
ATOM 763 O O . SER A 1 97 ? 6.586 -1.128 -4.639 1.00 86.56 97 SER A O 1
ATOM 765 N N . T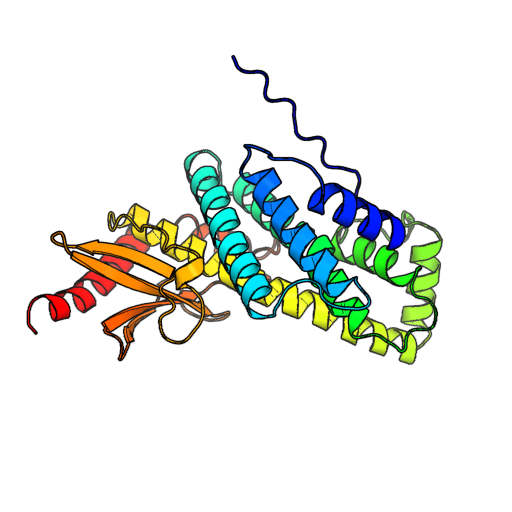HR A 1 98 ? 8.315 -1.748 -3.349 1.00 78.38 98 THR A N 1
ATOM 766 C CA . THR A 1 98 ? 9.255 -1.949 -4.447 1.00 78.38 98 THR A CA 1
ATOM 767 C C . THR A 1 98 ? 8.788 -3.062 -5.379 1.00 78.38 98 THR A C 1
ATOM 769 O O . THR A 1 98 ? 8.709 -2.845 -6.583 1.00 78.38 98 THR A O 1
ATOM 772 N N . ARG A 1 99 ? 8.401 -4.232 -4.858 1.00 79.12 99 ARG A N 1
ATOM 773 C CA . ARG A 1 99 ? 7.878 -5.339 -5.682 1.00 79.12 99 ARG A CA 1
ATOM 774 C C . ARG A 1 99 ? 6.643 -4.920 -6.476 1.00 79.12 99 ARG A C 1
ATOM 776 O O . ARG A 1 99 ? 6.586 -5.203 -7.667 1.00 79.12 99 ARG A O 1
ATOM 783 N N . PHE A 1 100 ? 5.709 -4.190 -5.867 1.00 86.56 100 PHE A N 1
ATOM 784 C CA . PHE A 1 100 ? 4.529 -3.669 -6.560 1.00 86.56 100 PHE A CA 1
ATOM 785 C C . PHE A 1 100 ? 4.909 -2.699 -7.687 1.00 86.56 100 PHE A C 1
ATOM 787 O O . PHE A 1 100 ? 4.393 -2.804 -8.800 1.00 86.56 100 PHE A O 1
ATOM 794 N N . ALA A 1 101 ? 5.867 -1.797 -7.445 1.00 81.44 101 ALA A N 1
ATOM 795 C CA . ALA A 1 101 ? 6.361 -0.891 -8.479 1.00 81.44 101 ALA A CA 1
ATOM 796 C C . ALA A 1 101 ? 6.918 -1.652 -9.694 1.00 81.44 101 ALA A C 1
ATOM 798 O O . ALA A 1 101 ? 6.669 -1.267 -10.837 1.00 81.44 101 ALA A O 1
ATOM 799 N N . LEU A 1 102 ? 7.640 -2.746 -9.450 1.00 73.19 102 LEU A N 1
ATOM 800 C CA . LEU A 1 102 ? 8.302 -3.513 -10.500 1.00 73.19 102 LEU A CA 1
ATOM 801 C C . LEU A 1 102 ? 7.385 -4.470 -11.240 1.00 73.19 102 LEU A C 1
ATOM 803 O O . LEU A 1 102 ? 7.436 -4.559 -12.463 1.00 73.19 102 LEU A O 1
ATOM 807 N N . LEU A 1 103 ? 6.588 -5.217 -10.486 1.00 74.81 103 LEU A N 1
ATOM 808 C CA . LEU A 1 103 ? 5.744 -6.260 -11.033 1.00 74.81 103 LEU A CA 1
ATOM 809 C C . LEU A 1 103 ? 4.476 -5.659 -11.622 1.00 74.81 103 LEU A C 1
ATOM 811 O O . LEU A 1 103 ? 4.032 -6.148 -12.641 1.00 74.81 103 LEU A O 1
ATOM 815 N N . VAL A 1 104 ? 3.924 -4.583 -11.055 1.00 83.50 104 VAL A N 1
ATOM 816 C CA . VAL A 1 104 ? 2.622 -4.038 -11.473 1.00 83.50 104 VAL A CA 1
ATOM 817 C C . VAL A 1 104 ? 2.763 -2.691 -12.178 1.00 83.50 104 VAL A C 1
ATOM 819 O O . VAL A 1 104 ? 2.347 -2.543 -13.330 1.00 83.50 104 VAL A O 1
ATOM 822 N N . CYS A 1 105 ? 3.365 -1.693 -11.525 1.00 84.69 105 CYS A N 1
ATOM 823 C CA . CYS A 1 105 ? 3.370 -0.328 -12.062 1.00 84.69 105 CYS A CA 1
ATOM 824 C C . CYS A 1 105 ? 4.174 -0.205 -13.362 1.00 84.69 105 CYS A C 1
ATOM 826 O O . CYS A 1 105 ? 3.746 0.509 -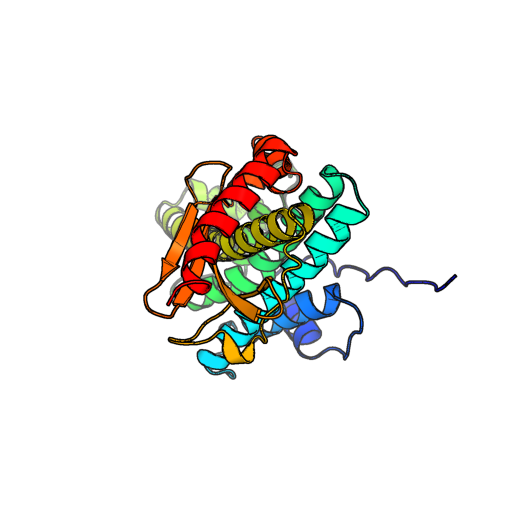14.271 1.00 84.69 105 CYS A O 1
ATOM 828 N N . LEU A 1 106 ? 5.318 -0.892 -13.462 1.00 76.81 106 LEU A N 1
ATOM 829 C CA . LEU A 1 106 ? 6.153 -0.902 -14.666 1.00 76.81 106 LEU A CA 1
ATOM 830 C C . LEU A 1 106 ? 5.399 -1.454 -15.889 1.00 76.81 106 LEU A C 1
ATOM 832 O O . LEU A 1 106 ? 5.319 -0.728 -16.883 1.00 76.81 106 LEU A O 1
ATOM 836 N N . PRO A 1 107 ? 4.801 -2.663 -15.845 1.00 75.38 107 PRO A N 1
ATOM 837 C CA . PRO A 1 107 ? 3.939 -3.150 -16.921 1.00 75.38 107 PRO A CA 1
ATOM 838 C C . PRO A 1 107 ? 2.820 -2.199 -17.346 1.00 75.38 107 PRO A C 1
ATOM 840 O O . PRO A 1 107 ? 2.691 -1.905 -18.536 1.00 75.38 107 PRO A O 1
ATOM 843 N N . ILE A 1 108 ? 2.061 -1.659 -16.384 1.00 78.94 108 ILE A N 1
ATOM 844 C CA . ILE A 1 108 ? 0.955 -0.727 -16.661 1.00 78.94 108 ILE A CA 1
ATOM 845 C C . ILE A 1 108 ? 1.469 0.530 -17.366 1.00 78.94 108 ILE A C 1
ATOM 847 O O . ILE A 1 108 ? 0.898 0.996 -18.355 1.00 78.94 108 ILE A O 1
ATOM 851 N N . ALA A 1 109 ? 2.549 1.121 -16.857 1.00 76.75 109 ALA A N 1
ATOM 852 C CA . ALA A 1 109 ? 3.116 2.323 -17.448 1.00 76.75 109 ALA A CA 1
ATOM 853 C C . ALA A 1 109 ? 3.678 2.043 -18.853 1.00 76.75 109 ALA A C 1
ATOM 855 O O . ALA A 1 109 ? 3.594 2.902 -19.728 1.00 76.75 109 ALA A O 1
ATOM 856 N N . TYR A 1 110 ? 4.218 0.843 -19.090 1.00 72.25 110 TYR A N 1
ATOM 857 C CA . TYR A 1 110 ? 4.858 0.479 -20.352 1.00 72.25 110 TYR A CA 1
ATOM 858 C C . TYR A 1 110 ? 3.848 0.320 -21.494 1.00 72.25 110 TYR A C 1
ATOM 860 O O . TYR A 1 110 ? 4.100 0.797 -22.600 1.00 72.25 110 TYR A O 1
ATOM 868 N N . GLN A 1 111 ? 2.679 -0.270 -21.231 1.00 67.62 111 GLN A N 1
ATOM 869 C CA . GLN A 1 111 ? 1.604 -0.392 -22.224 1.00 67.62 111 GLN A CA 1
ATOM 870 C C . GLN A 1 111 ? 1.151 0.978 -22.766 1.00 67.62 111 GLN A C 1
ATOM 872 O O . GLN A 1 111 ? 0.810 1.117 -23.941 1.00 67.62 111 GLN A O 1
ATOM 877 N N . ASN A 1 112 ? 1.207 2.014 -21.925 1.00 62.12 112 ASN A N 1
ATOM 878 C CA . ASN A 1 112 ? 0.825 3.381 -22.282 1.00 62.12 112 ASN A CA 1
ATOM 879 C C . ASN A 1 112 ? 1.884 4.119 -23.131 1.00 62.12 112 ASN A C 1
ATOM 881 O O . ASN A 1 112 ? 1.601 5.184 -23.676 1.00 62.12 112 ASN A O 1
ATOM 885 N N . LEU A 1 113 ? 3.090 3.560 -23.285 1.00 58.66 113 LEU A N 1
ATOM 886 C CA . LEU A 1 113 ? 4.224 4.168 -23.990 1.00 58.66 113 LEU A CA 1
ATOM 887 C C . LEU A 1 113 ? 4.419 3.636 -25.419 1.00 58.66 113 LEU A C 1
ATOM 889 O O . LEU A 1 113 ? 5.546 3.374 -25.842 1.00 58.66 113 LEU A O 1
ATOM 893 N N . ASN A 1 114 ? 3.356 3.510 -26.214 1.00 51.03 114 ASN A N 1
ATOM 894 C CA . ASN A 1 114 ? 3.414 3.010 -27.601 1.00 51.03 114 ASN A CA 1
ATOM 895 C C . ASN A 1 114 ? 4.285 3.834 -28.597 1.00 51.03 114 ASN A C 1
ATOM 897 O O . ASN A 1 114 ? 4.120 3.701 -29.805 1.00 51.03 114 ASN A O 1
ATOM 901 N N . GLN A 1 115 ? 5.231 4.662 -28.135 1.00 49.97 115 GLN A N 1
ATOM 902 C CA . GLN A 1 115 ? 6.075 5.542 -28.949 1.00 49.97 115 GLN A CA 1
ATOM 903 C C . GLN A 1 115 ? 7.575 5.570 -28.572 1.00 49.97 115 GLN A C 1
ATOM 905 O O . GLN A 1 115 ? 8.309 6.369 -29.149 1.00 49.97 115 GLN A O 1
ATOM 910 N N . ILE A 1 116 ? 8.083 4.718 -27.664 1.00 52.59 116 ILE A N 1
ATOM 911 C CA . ILE A 1 116 ? 9.538 4.670 -27.381 1.00 52.59 116 ILE A CA 1
ATOM 912 C C . ILE A 1 116 ? 10.245 3.641 -28.290 1.00 52.59 116 ILE A C 1
ATOM 914 O O . ILE A 1 116 ? 9.921 2.453 -28.221 1.00 52.59 116 ILE A O 1
ATOM 918 N N . PRO A 1 117 ? 11.247 4.042 -29.101 1.00 44.34 117 PRO A N 1
ATOM 919 C CA . PRO A 1 117 ? 11.854 3.175 -30.113 1.00 44.34 117 PRO A CA 1
ATOM 920 C C . PRO A 1 117 ? 12.738 2.025 -29.591 1.00 44.34 117 PRO A C 1
ATOM 922 O O . PRO A 1 117 ? 13.144 1.185 -30.390 1.00 44.34 117 PRO A O 1
ATOM 925 N N . GLN A 1 118 ? 13.054 1.933 -28.291 1.00 52.50 118 GLN A N 1
ATOM 926 C CA . GLN A 1 118 ? 13.868 0.834 -27.738 1.00 52.50 118 GLN A CA 1
ATOM 927 C C . GLN A 1 118 ? 13.324 0.336 -26.396 1.00 52.50 118 GLN A C 1
ATOM 929 O O . GLN A 1 118 ? 13.709 0.777 -25.316 1.00 52.50 118 GLN A O 1
ATOM 934 N N . LYS A 1 119 ? 12.406 -0.621 -26.504 1.00 50.19 119 LYS A N 1
ATOM 935 C CA . LYS A 1 119 ? 11.609 -1.202 -25.419 1.00 50.19 119 LYS A CA 1
ATOM 936 C C . LYS A 1 119 ? 12.408 -2.021 -24.390 1.00 50.19 119 LYS A C 1
ATOM 938 O O . LYS A 1 119 ? 11.991 -2.104 -23.241 1.00 50.19 119 LYS A O 1
ATOM 943 N N . SER A 1 120 ? 13.553 -2.591 -24.770 1.00 44.66 120 SER A N 1
ATOM 944 C CA . SER A 1 120 ? 14.332 -3.504 -23.919 1.00 44.66 120 SER A CA 1
ATOM 945 C C . SER A 1 120 ? 15.370 -2.832 -23.016 1.00 44.66 120 SER A C 1
ATOM 947 O O . SER A 1 120 ? 15.818 -3.469 -22.086 1.00 44.66 120 SER A O 1
ATOM 949 N N . SER A 1 121 ? 15.767 -1.574 -23.248 1.00 53.16 121 SER A N 1
ATOM 950 C CA . SER A 1 121 ? 16.867 -0.931 -22.490 1.00 53.16 121 SER A CA 1
ATOM 951 C C . SER A 1 121 ? 16.396 -0.035 -21.332 1.00 53.16 121 SER A C 1
ATOM 953 O O . SER A 1 121 ? 17.210 0.448 -20.544 1.00 53.16 121 SER A O 1
ATOM 955 N N . PHE A 1 122 ? 15.096 0.233 -21.247 1.00 50.50 122 PHE A N 1
ATOM 956 C CA . PHE A 1 122 ? 14.518 1.291 -20.414 1.00 50.50 122 PHE A CA 1
ATOM 957 C C . PHE A 1 122 ? 13.873 0.757 -19.126 1.00 50.50 122 PHE A C 1
ATOM 959 O O . PHE A 1 122 ? 13.997 1.376 -18.072 1.00 50.50 122 PHE A O 1
ATOM 966 N N . VAL A 1 123 ? 13.260 -0.429 -19.182 1.00 51.56 123 VAL A N 1
ATOM 967 C CA . VAL A 1 123 ? 12.702 -1.131 -18.012 1.00 51.56 123 VAL A CA 1
ATOM 968 C C . VAL A 1 123 ? 13.827 -1.584 -17.074 1.00 51.56 123 VAL A C 1
ATOM 970 O O . VAL A 1 123 ? 13.747 -1.347 -15.875 1.00 51.56 123 VAL A O 1
ATOM 973 N N . ASP A 1 124 ? 14.919 -2.106 -17.631 1.00 48.81 124 ASP A N 1
ATOM 974 C CA . ASP A 1 124 ? 16.150 -2.549 -16.952 1.00 48.81 124 ASP A CA 1
ATOM 975 C C . ASP A 1 124 ? 16.834 -1.383 -16.208 1.00 48.81 124 ASP A C 1
ATOM 977 O O . ASP A 1 124 ? 17.414 -1.526 -15.132 1.00 48.81 124 ASP A O 1
ATOM 981 N N . THR A 1 125 ? 16.697 -0.184 -16.773 1.00 50.62 125 THR A N 1
ATOM 982 C CA . THR A 1 125 ? 17.212 1.082 -16.246 1.00 50.62 125 THR A CA 1
ATOM 983 C C . THR A 1 125 ? 16.302 1.659 -15.156 1.00 50.62 125 THR A C 1
ATOM 985 O O . THR A 1 125 ? 16.801 2.174 -14.156 1.00 50.62 125 THR A O 1
ATOM 988 N N . LEU A 1 126 ? 14.974 1.543 -15.286 1.00 50.28 126 LEU A N 1
ATOM 989 C CA . LEU A 1 126 ? 14.070 1.928 -14.200 1.00 50.28 126 LEU A CA 1
ATOM 990 C C . LEU A 1 126 ? 14.165 0.950 -13.029 1.00 50.28 126 LEU A C 1
ATOM 992 O O . LEU A 1 126 ? 14.191 1.398 -11.890 1.00 50.28 126 LEU A O 1
ATOM 996 N N . LEU A 1 127 ? 14.284 -0.358 -13.284 1.00 50.22 127 LEU A N 1
ATOM 997 C CA . LEU A 1 127 ? 14.612 -1.366 -12.271 1.00 50.22 127 LEU A CA 1
ATOM 998 C C . LEU A 1 127 ? 15.858 -0.920 -11.486 1.00 50.22 127 LEU A C 1
ATOM 1000 O O . LEU A 1 127 ? 15.793 -0.834 -10.265 1.00 50.22 127 LEU A O 1
ATOM 1004 N N . PHE A 1 128 ? 16.931 -0.491 -12.161 1.00 44.91 128 PHE A N 1
ATOM 1005 C CA . PHE A 1 128 ? 18.125 0.069 -11.513 1.00 44.91 128 PHE A CA 1
ATOM 1006 C C . PHE A 1 128 ? 17.832 1.318 -10.651 1.00 44.91 128 PHE A C 1
ATOM 1008 O O . PHE A 1 128 ? 18.237 1.366 -9.491 1.00 44.91 128 PHE A O 1
ATOM 1015 N N . CYS A 1 129 ? 17.087 2.305 -11.166 1.00 45.41 129 CYS A N 1
ATOM 1016 C CA . CYS A 1 129 ? 16.773 3.538 -10.429 1.00 45.41 129 CYS A CA 1
ATOM 1017 C C . CYS A 1 129 ? 15.752 3.368 -9.290 1.00 45.41 129 CYS A C 1
ATOM 1019 O O . CYS A 1 129 ? 15.743 4.185 -8.375 1.00 45.41 129 CYS A O 1
ATOM 1021 N N . THR A 1 130 ? 14.883 2.355 -9.347 1.00 46.50 130 THR A N 1
ATOM 1022 C CA . THR A 1 130 ? 13.787 2.160 -8.375 1.00 46.50 130 THR A CA 1
ATOM 1023 C C . THR A 1 130 ? 14.128 1.117 -7.305 1.00 46.50 130 THR A C 1
ATOM 1025 O O . THR A 1 130 ? 13.531 1.130 -6.234 1.00 46.50 130 THR A O 1
ATOM 1028 N N . LEU A 1 131 ? 15.097 0.231 -7.566 1.00 43.00 131 LEU A N 1
ATOM 1029 C CA . LEU A 1 131 ? 15.592 -0.760 -6.600 1.00 43.00 131 LEU A CA 1
ATOM 1030 C C . LEU A 1 131 ? 16.888 -0.360 -5.907 1.00 43.00 131 LEU A C 1
ATOM 1032 O O . LEU A 1 131 ? 17.209 -0.917 -4.862 1.00 43.00 131 LEU A O 1
ATOM 1036 N N . ASN A 1 132 ? 17.655 0.551 -6.503 1.00 42.69 132 ASN A N 1
ATOM 1037 C CA . ASN A 1 132 ? 19.010 0.826 -6.063 1.00 42.69 132 ASN A CA 1
ATOM 1038 C C . ASN A 1 132 ? 19.319 2.325 -6.108 1.00 42.69 132 ASN A C 1
ATOM 1040 O O . ASN A 1 132 ? 20.224 2.781 -6.801 1.00 42.69 132 ASN A O 1
ATOM 1044 N N . GLU A 1 133 ? 18.635 3.093 -5.256 1.00 41.31 133 GLU A N 1
ATOM 1045 C CA . GLU A 1 133 ? 19.087 4.443 -4.875 1.00 41.31 133 GLU A CA 1
ATOM 1046 C C . GLU A 1 133 ? 20.484 4.434 -4.205 1.00 41.31 133 GLU A C 1
ATOM 1048 O O . GLU A 1 133 ? 21.065 5.490 -3.974 1.00 41.31 133 GLU A O 1
ATOM 1053 N N . GLN A 1 134 ? 21.057 3.256 -3.918 1.00 45.12 134 GLN A N 1
ATOM 1054 C CA . GLN A 1 134 ? 22.356 3.098 -3.257 1.00 45.12 134 GLN A CA 1
ATOM 1055 C C . GLN A 1 134 ? 23.508 2.652 -4.168 1.00 45.12 134 GLN A C 1
ATOM 1057 O O . GLN A 1 134 ? 24.636 2.567 -3.687 1.00 45.12 134 GLN A O 1
ATOM 1062 N N . THR A 1 135 ? 23.287 2.357 -5.457 1.00 49.22 135 THR A N 1
ATOM 1063 C CA . THR A 1 135 ? 24.390 1.894 -6.324 1.00 49.22 135 THR A CA 1
ATOM 1064 C C . THR A 1 135 ? 25.082 3.069 -7.020 1.00 49.22 135 THR A C 1
ATOM 1066 O O . THR A 1 135 ? 24.448 3.758 -7.823 1.00 49.22 135 THR A O 1
ATOM 1069 N N . PRO A 1 136 ? 26.386 3.304 -6.775 1.00 56.09 136 PRO A N 1
ATOM 1070 C CA . PRO A 1 136 ? 27.149 4.318 -7.495 1.00 56.09 136 PRO A CA 1
ATOM 1071 C C . PRO A 1 136 ? 27.106 4.094 -9.013 1.00 56.09 136 PRO A C 1
ATOM 1073 O O . PRO A 1 136 ? 27.245 2.973 -9.495 1.00 56.09 136 PRO A O 1
ATOM 1076 N N . LEU A 1 137 ? 27.002 5.169 -9.801 1.00 58.28 137 LEU A N 1
ATOM 1077 C CA . LEU A 1 137 ? 26.976 5.075 -11.271 1.00 58.28 137 LEU A CA 1
ATOM 1078 C C . LEU A 1 137 ? 28.236 4.394 -11.846 1.00 58.28 137 LEU A C 1
ATOM 1080 O O . LEU A 1 137 ? 28.197 3.803 -12.925 1.00 58.28 137 LEU A O 1
ATOM 1084 N N . SER A 1 138 ? 29.357 4.455 -11.122 1.00 60.75 138 SER A N 1
ATOM 1085 C CA . SER A 1 138 ? 30.620 3.810 -11.490 1.00 60.75 138 SER A CA 1
ATOM 1086 C C . SER A 1 138 ? 30.558 2.280 -11.456 1.00 60.75 138 SER A C 1
ATOM 1088 O O . SER A 1 138 ? 31.255 1.654 -12.257 1.00 60.75 138 SER A O 1
ATOM 1090 N N . SER A 1 139 ? 29.716 1.688 -10.601 1.00 59.09 139 SER A N 1
ATOM 1091 C CA . SER A 1 139 ? 29.518 0.236 -10.476 1.00 59.09 139 SER A CA 1
ATOM 1092 C C . SER A 1 139 ? 28.306 -0.290 -11.253 1.00 59.09 139 SER A C 1
ATOM 1094 O O . SER A 1 139 ? 28.038 -1.490 -11.231 1.00 59.09 139 SER A O 1
ATOM 1096 N N . ALA A 1 140 ? 27.585 0.579 -11.966 1.00 60.50 140 ALA A N 1
ATOM 1097 C CA . ALA A 1 140 ? 26.444 0.191 -12.786 1.00 60.50 140 ALA A CA 1
ATOM 1098 C C . ALA A 1 140 ? 26.870 -0.520 -14.094 1.00 60.50 140 ALA A C 1
ATOM 1100 O O . ALA A 1 140 ? 27.919 -0.187 -14.664 1.00 60.50 140 ALA A O 1
ATOM 1101 N N . PRO A 1 141 ? 26.047 -1.442 -14.634 1.00 62.34 141 PRO A N 1
ATOM 1102 C CA . PRO A 1 141 ? 26.268 -2.049 -15.948 1.00 62.34 141 PRO A CA 1
ATOM 1103 C C . PRO A 1 141 ? 26.420 -1.016 -17.080 1.00 62.34 141 PRO A C 1
ATOM 1105 O O . PRO A 1 141 ? 25.871 0.086 -17.028 1.00 62.34 141 PRO A O 1
ATOM 1108 N N . ASN A 1 142 ? 27.129 -1.379 -18.158 1.00 65.00 142 ASN A N 1
ATOM 1109 C CA . ASN A 1 142 ? 27.364 -0.488 -19.309 1.00 65.00 142 ASN A CA 1
ATOM 1110 C C . ASN A 1 142 ? 26.074 0.062 -19.935 1.00 65.00 142 ASN A C 1
ATOM 1112 O O . ASN A 1 142 ? 26.026 1.239 -20.287 1.00 65.00 142 ASN A O 1
ATOM 1116 N N . SER A 1 143 ? 25.031 -0.764 -20.029 1.00 60.03 143 SER A N 1
ATOM 1117 C CA . SER A 1 143 ? 23.706 -0.367 -20.520 1.00 60.03 143 SER A CA 1
ATOM 1118 C C . SER A 1 143 ? 23.121 0.807 -19.726 1.00 60.03 143 SER A C 1
ATOM 1120 O O . SER A 1 143 ? 22.646 1.773 -20.323 1.00 60.03 143 SER A O 1
ATOM 1122 N N . VAL A 1 144 ? 23.244 0.775 -18.395 1.00 62.34 144 VAL A N 1
ATOM 1123 C CA . VAL A 1 144 ? 22.783 1.835 -17.485 1.00 62.34 144 VAL A CA 1
ATOM 1124 C C . VAL A 1 144 ? 23.592 3.117 -17.687 1.00 62.34 144 VAL A C 1
ATOM 1126 O O . VAL A 1 144 ? 23.021 4.197 -17.830 1.00 62.34 144 VAL A O 1
ATOM 1129 N N . ARG A 1 145 ? 24.926 3.021 -17.765 1.00 67.62 145 ARG A N 1
ATOM 1130 C CA . ARG A 1 145 ? 25.793 4.199 -17.963 1.00 67.62 145 ARG A CA 1
ATOM 1131 C C . ARG A 1 145 ? 25.515 4.908 -19.290 1.00 67.62 145 ARG A C 1
ATOM 1133 O O . ARG A 1 145 ? 25.387 6.132 -19.314 1.00 67.62 145 ARG A O 1
ATOM 1140 N N . SER A 1 146 ? 25.374 4.153 -20.381 1.00 68.06 146 SER A N 1
ATOM 1141 C CA . SER A 1 146 ? 25.038 4.703 -21.701 1.00 68.06 146 SER A CA 1
ATOM 1142 C C . SER A 1 146 ? 23.649 5.340 -21.736 1.00 68.06 146 SER A C 1
ATOM 1144 O O . SER A 1 146 ? 23.462 6.359 -22.402 1.00 68.06 146 SER A O 1
ATOM 1146 N N . PHE A 1 147 ? 22.678 4.783 -21.010 1.00 71.19 147 PHE A N 1
ATOM 1147 C CA . PHE A 1 147 ? 21.375 5.417 -20.852 1.00 71.19 147 PHE A CA 1
ATOM 1148 C C . PHE A 1 147 ? 21.478 6.742 -20.091 1.00 71.19 147 PHE A C 1
ATOM 1150 O O . PHE A 1 147 ? 20.973 7.746 -20.578 1.00 71.19 147 PHE A O 1
ATOM 1157 N N . VAL A 1 148 ? 22.151 6.777 -18.934 1.00 69.69 148 VAL A N 1
ATOM 1158 C CA . VAL A 1 148 ? 22.261 8.000 -18.114 1.00 69.69 148 VAL A CA 1
ATOM 1159 C C . VAL A 1 148 ? 22.916 9.131 -18.904 1.00 69.69 148 VAL A C 1
ATOM 1161 O O . VAL A 1 148 ? 22.475 10.277 -18.835 1.00 69.69 148 VAL A O 1
ATOM 1164 N N . GLN A 1 149 ? 23.920 8.813 -19.722 1.00 73.38 149 GLN A N 1
ATOM 1165 C CA . GLN A 1 149 ? 24.504 9.775 -20.654 1.00 73.38 149 GLN A CA 1
ATOM 1166 C C . GLN A 1 149 ? 23.470 10.307 -21.655 1.00 73.38 149 GLN A C 1
ATOM 1168 O O . GLN A 1 149 ? 23.366 11.521 -21.795 1.00 73.38 149 GLN A O 1
ATOM 1173 N N . LYS A 1 150 ? 22.673 9.432 -22.291 1.00 71.56 150 LYS A N 1
ATOM 1174 C CA . LYS A 1 150 ? 21.591 9.829 -23.216 1.00 71.56 150 LYS A CA 1
ATOM 1175 C C . LYS A 1 150 ? 20.492 10.646 -22.533 1.00 71.56 150 LYS A C 1
ATOM 1177 O O . LYS A 1 150 ? 20.052 11.642 -23.084 1.00 71.56 150 LYS A O 1
ATOM 1182 N N . TYR A 1 151 ? 20.069 10.264 -21.334 1.00 74.44 151 TYR A N 1
ATOM 1183 C CA . TYR A 1 151 ? 19.081 10.996 -20.536 1.00 74.44 151 TYR A CA 1
ATOM 1184 C C . TYR A 1 151 ? 19.565 12.413 -20.180 1.00 74.44 151 TYR A C 1
ATOM 1186 O O . TYR A 1 151 ? 18.809 13.388 -20.215 1.00 74.44 151 TYR A O 1
ATOM 1194 N N . ASN A 1 152 ? 20.855 12.548 -19.865 1.00 74.19 152 ASN A N 1
ATOM 1195 C CA . ASN A 1 152 ? 21.453 13.842 -19.564 1.00 74.19 152 ASN A CA 1
ATOM 1196 C C . ASN A 1 152 ? 21.691 14.690 -20.820 1.00 74.19 152 ASN A C 1
ATOM 1198 O O . ASN A 1 152 ? 21.608 15.913 -20.724 1.00 74.19 152 ASN A O 1
ATOM 1202 N N . SER A 1 153 ? 21.955 14.082 -21.979 1.00 77.44 153 SER A N 1
ATOM 1203 C CA . SER A 1 153 ? 22.286 14.806 -23.212 1.00 77.44 153 SER A CA 1
ATOM 1204 C C . SER A 1 153 ? 21.102 15.080 -24.150 1.00 77.44 153 SER A C 1
ATOM 1206 O O . SER A 1 153 ? 21.169 16.048 -24.903 1.00 77.44 153 SER A O 1
ATOM 1208 N N . ASP A 1 154 ? 20.023 14.290 -24.104 1.00 78.62 154 ASP A N 1
ATOM 1209 C CA . ASP A 1 154 ? 18.856 14.415 -24.989 1.00 78.62 154 ASP A CA 1
ATOM 1210 C C . ASP A 1 154 ? 17.583 14.817 -24.205 1.00 78.62 154 ASP A C 1
ATOM 1212 O O . ASP A 1 154 ? 17.036 14.011 -23.442 1.00 78.62 154 ASP A O 1
ATOM 1216 N N . PRO A 1 155 ? 17.061 16.047 -24.402 1.00 80.56 155 PRO A N 1
ATOM 1217 C CA . PRO A 1 155 ? 15.848 16.522 -23.735 1.00 80.56 155 PRO A CA 1
ATOM 1218 C C . PRO A 1 155 ? 14.596 15.679 -24.006 1.00 80.56 155 PRO A C 1
ATOM 1220 O O . PRO A 1 155 ? 13.767 15.536 -23.110 1.00 80.56 155 PRO A O 1
ATOM 1223 N N . LYS A 1 156 ? 14.450 15.089 -25.201 1.00 76.56 156 LYS A N 1
ATOM 1224 C CA . LYS A 1 156 ? 13.272 14.270 -25.540 1.00 76.56 156 LYS A CA 1
ATOM 1225 C C . LYS A 1 156 ? 13.305 12.933 -24.813 1.00 76.56 156 LYS A C 1
ATOM 1227 O O . LYS A 1 156 ? 12.274 12.454 -24.339 1.00 76.56 156 LYS A O 1
ATOM 1232 N N . VAL A 1 157 ? 14.494 12.338 -24.700 1.00 72.38 157 VAL A N 1
ATOM 1233 C CA . VAL A 1 157 ? 14.706 11.122 -23.899 1.00 72.38 157 VAL A CA 1
ATOM 1234 C C . VAL A 1 157 ? 14.413 11.410 -22.428 1.00 72.38 157 VAL A C 1
ATOM 1236 O O . VAL A 1 157 ? 13.738 10.611 -21.779 1.00 72.38 157 VAL A O 1
ATOM 1239 N N . ARG A 1 158 ? 14.860 12.566 -21.921 1.00 76.38 158 ARG A N 1
ATOM 1240 C CA . ARG A 1 158 ? 14.589 13.011 -20.551 1.00 76.38 158 ARG A CA 1
ATOM 1241 C C . ARG A 1 158 ? 13.097 13.156 -20.265 1.00 76.38 158 ARG A C 1
ATOM 1243 O O . ARG A 1 158 ? 12.599 12.516 -19.349 1.00 76.38 158 ARG A O 1
ATOM 1250 N N . GLU A 1 159 ? 12.382 13.930 -21.076 1.00 79.88 159 GLU A N 1
ATOM 1251 C CA . GLU A 1 159 ? 10.944 14.185 -20.915 1.00 79.88 159 GLU A CA 1
ATOM 1252 C C . GLU A 1 159 ? 10.118 12.892 -20.954 1.00 79.88 159 GLU A C 1
ATOM 1254 O O . GLU A 1 159 ? 9.236 12.663 -20.120 1.00 79.88 159 GLU A O 1
ATOM 1259 N N . THR A 1 160 ? 10.446 12.006 -21.895 1.00 73.62 160 THR A N 1
ATOM 1260 C CA . THR A 1 160 ? 9.799 10.698 -22.023 1.00 73.62 160 THR A CA 1
ATOM 1261 C C . THR A 1 160 ? 10.014 9.849 -20.765 1.00 73.62 160 THR A C 1
ATOM 1263 O O . THR A 1 160 ? 9.078 9.223 -20.258 1.00 73.62 160 THR A O 1
ATOM 1266 N N . TYR A 1 161 ? 11.241 9.841 -20.236 1.00 74.00 161 TYR A N 1
ATOM 1267 C CA . TYR A 1 161 ? 11.584 9.099 -19.027 1.00 74.00 161 TYR A CA 1
ATOM 1268 C C . TYR A 1 161 ? 10.926 9.682 -17.781 1.00 74.00 161 TYR A C 1
ATOM 1270 O O . TYR A 1 161 ? 10.359 8.927 -16.996 1.00 74.00 161 TYR A O 1
ATOM 1278 N N . ASP A 1 162 ? 10.944 11.003 -17.612 1.00 77.44 162 ASP A N 1
ATOM 1279 C CA . ASP A 1 162 ? 10.303 11.667 -16.478 1.00 77.44 162 ASP A CA 1
ATOM 1280 C C . ASP A 1 162 ? 8.796 11.409 -16.469 1.00 77.44 162 ASP A C 1
ATOM 1282 O O . ASP A 1 162 ? 8.233 11.075 -15.427 1.00 77.44 162 ASP A O 1
ATOM 1286 N N . THR A 1 163 ? 8.147 11.457 -17.635 1.00 77.50 163 THR A N 1
ATOM 1287 C CA . THR A 1 163 ? 6.721 11.125 -17.775 1.00 77.50 163 THR A CA 1
ATOM 1288 C C . THR A 1 163 ? 6.434 9.696 -17.315 1.00 77.50 163 THR A C 1
ATOM 1290 O O . THR A 1 163 ? 5.520 9.459 -16.520 1.00 77.50 163 THR A O 1
ATOM 1293 N N . PHE A 1 164 ? 7.236 8.732 -17.766 1.00 77.19 164 PHE A N 1
ATOM 1294 C CA . PHE A 1 164 ? 7.083 7.336 -17.369 1.00 77.19 164 PHE A CA 1
ATOM 1295 C C . PHE A 1 164 ? 7.374 7.103 -15.886 1.00 77.19 164 PHE A C 1
ATOM 1297 O O . PHE A 1 164 ? 6.577 6.476 -15.191 1.00 77.19 164 PHE A O 1
ATOM 1304 N N . LYS A 1 165 ? 8.491 7.637 -15.383 1.00 77.38 165 LYS A N 1
ATOM 1305 C CA . LYS A 1 165 ? 8.885 7.561 -13.975 1.00 77.38 165 LYS A CA 1
ATOM 1306 C C . LYS A 1 165 ? 7.779 8.118 -13.084 1.00 77.38 165 LYS A C 1
ATOM 1308 O O . LYS A 1 165 ? 7.370 7.452 -12.138 1.00 77.38 165 LYS A O 1
ATOM 1313 N N . ASN A 1 166 ? 7.251 9.296 -13.411 1.00 80.81 166 ASN A N 1
ATOM 1314 C CA . ASN A 1 166 ? 6.161 9.916 -12.663 1.00 80.81 166 ASN A CA 1
ATOM 1315 C C . ASN A 1 166 ? 4.886 9.071 -12.712 1.00 80.81 166 ASN A C 1
ATOM 1317 O O . ASN A 1 166 ? 4.179 8.984 -11.710 1.00 80.81 166 ASN A O 1
ATOM 1321 N N . LYS A 1 167 ? 4.609 8.388 -13.831 1.00 83.38 167 LYS A N 1
ATOM 1322 C CA . LYS A 1 167 ? 3.489 7.445 -13.917 1.00 83.38 167 LYS A CA 1
ATOM 1323 C C . LYS A 1 167 ? 3.678 6.247 -12.986 1.00 83.38 167 LYS A C 1
ATOM 1325 O O . LYS A 1 167 ? 2.751 5.911 -12.256 1.00 83.38 167 LYS A O 1
ATOM 1330 N N . VAL A 1 168 ? 4.861 5.633 -12.980 1.00 82.38 168 VAL A N 1
ATOM 1331 C CA . VAL A 1 168 ? 5.191 4.502 -12.095 1.00 82.38 168 VAL A CA 1
ATOM 1332 C C . VAL A 1 168 ? 5.104 4.913 -10.626 1.00 82.38 168 VAL A C 1
ATOM 1334 O O . VAL A 1 168 ? 4.454 4.223 -9.842 1.00 82.38 168 VAL A O 1
ATOM 1337 N N . ILE A 1 169 ? 5.702 6.055 -10.270 1.00 83.38 169 ILE A N 1
ATOM 1338 C CA . ILE A 1 169 ? 5.647 6.625 -8.918 1.00 83.38 169 ILE A CA 1
ATOM 1339 C C . ILE A 1 169 ? 4.198 6.893 -8.519 1.00 83.38 169 ILE A C 1
ATOM 1341 O O . ILE A 1 169 ? 3.776 6.433 -7.471 1.00 83.38 169 ILE A O 1
ATOM 1345 N N . SER A 1 170 ? 3.407 7.545 -9.373 1.00 87.31 170 SER A N 1
ATOM 1346 C CA . SER A 1 170 ? 2.002 7.847 -9.086 1.00 87.31 170 SER A CA 1
ATOM 1347 C C . SER A 1 170 ? 1.161 6.587 -8.849 1.00 87.31 170 SER A C 1
ATOM 1349 O O . SER A 1 170 ? 0.376 6.552 -7.902 1.00 87.31 170 SER A O 1
ATOM 1351 N N . LEU A 1 171 ? 1.341 5.540 -9.665 1.00 88.69 171 LEU A N 1
ATOM 1352 C CA . LEU A 1 171 ? 0.646 4.259 -9.492 1.00 88.69 171 LEU A CA 1
ATOM 1353 C C . LEU A 1 171 ? 1.053 3.568 -8.184 1.00 88.69 171 LEU A C 1
ATOM 1355 O O . LEU A 1 171 ? 0.190 3.122 -7.428 1.00 88.69 171 LEU A O 1
ATOM 1359 N N . ARG A 1 172 ? 2.362 3.512 -7.905 1.00 90.25 172 ARG A N 1
ATOM 1360 C CA . ARG A 1 172 ? 2.905 2.928 -6.673 1.00 90.25 172 ARG A CA 1
ATOM 1361 C C . ARG A 1 172 ? 2.380 3.679 -5.457 1.00 90.25 172 ARG A C 1
ATOM 1363 O O . ARG A 1 172 ? 1.843 3.059 -4.550 1.00 90.25 172 ARG A O 1
ATOM 1370 N N . ASP A 1 173 ? 2.520 4.997 -5.453 1.00 90.94 173 ASP A N 1
ATOM 1371 C CA . ASP A 1 173 ? 2.178 5.857 -4.326 1.00 90.94 173 ASP A CA 1
ATOM 1372 C C . ASP A 1 173 ? 0.684 5.784 -4.024 1.00 90.94 173 ASP A C 1
ATOM 1374 O O . ASP A 1 173 ? 0.320 5.622 -2.866 1.00 90.94 173 ASP A O 1
ATOM 1378 N N . SER A 1 174 ? -0.181 5.786 -5.043 1.00 90.62 174 SER A N 1
ATOM 1379 C CA . SER A 1 174 ? -1.623 5.600 -4.845 1.00 90.62 174 SER A CA 1
ATOM 1380 C C . SER A 1 174 ? -1.959 4.265 -4.173 1.00 90.62 174 SER A C 1
ATOM 1382 O O . SER A 1 174 ? -2.850 4.218 -3.328 1.00 90.62 174 SER A O 1
ATOM 1384 N N . TRP A 1 175 ? -1.282 3.177 -4.549 1.00 92.62 175 TRP A N 1
ATOM 1385 C CA . TRP A 1 175 ? -1.531 1.856 -3.969 1.00 92.62 175 TRP A CA 1
ATOM 1386 C C . TRP A 1 175 ? -0.944 1.724 -2.558 1.00 92.62 175 TRP A C 1
ATOM 1388 O O . TRP A 1 175 ? -1.637 1.291 -1.638 1.00 92.62 175 TRP A O 1
ATOM 1398 N N . VAL A 1 176 ? 0.298 2.180 -2.359 1.00 92.69 176 VAL A N 1
ATOM 1399 C CA . VAL A 1 176 ? 0.965 2.236 -1.047 1.00 92.69 176 VAL A CA 1
ATOM 1400 C C . VAL A 1 176 ? 0.149 3.059 -0.060 1.00 92.69 176 VAL A C 1
ATOM 1402 O O . VAL A 1 176 ? 0.012 2.666 1.093 1.00 92.69 176 VAL A O 1
ATOM 1405 N N . GLN A 1 177 ? -0.419 4.179 -0.507 1.00 93.25 177 GLN A N 1
ATOM 1406 C CA . GLN A 1 177 ? -1.284 5.023 0.308 1.00 93.25 177 GLN A CA 1
ATOM 1407 C C . GLN A 1 177 ? -2.503 4.239 0.831 1.00 93.25 177 GLN A C 1
ATOM 1409 O O . GLN A 1 177 ? -2.859 4.381 2.001 1.00 93.25 177 GLN A O 1
ATOM 1414 N N . GLY A 1 178 ? -3.094 3.374 -0.002 1.00 92.69 178 GLY A N 1
ATOM 1415 C CA . GLY A 1 178 ? -4.171 2.464 0.397 1.00 92.69 178 GLY A CA 1
ATOM 1416 C C . GLY A 1 178 ? -3.716 1.441 1.441 1.00 92.69 178 GLY A C 1
ATOM 1417 O O . GLY A 1 178 ? -4.308 1.362 2.514 1.00 92.69 178 GLY A O 1
ATOM 1418 N N . VAL A 1 179 ? -2.612 0.729 1.180 1.00 94.81 179 VAL A N 1
ATOM 1419 C CA . VAL A 1 179 ? -2.043 -0.257 2.122 1.00 94.81 179 VAL A CA 1
ATOM 1420 C C . VAL A 1 179 ? -1.705 0.377 3.469 1.00 94.81 179 VAL A C 1
ATOM 1422 O O . VAL A 1 179 ? -2.078 -0.157 4.513 1.00 94.81 179 VAL A O 1
ATOM 1425 N N . LEU A 1 180 ? -1.026 1.527 3.467 1.00 95.00 180 LEU A N 1
ATOM 1426 C CA . LEU A 1 180 ? -0.676 2.253 4.687 1.00 95.00 180 LEU A CA 1
ATOM 1427 C C . LEU A 1 180 ? -1.927 2.724 5.429 1.00 95.00 180 LEU A C 1
ATOM 1429 O O . LEU A 1 180 ? -2.031 2.497 6.631 1.00 95.00 180 LEU A O 1
ATOM 1433 N N . GLY A 1 181 ? -2.883 3.345 4.732 1.00 94.44 181 GLY A N 1
ATOM 1434 C CA . GLY A 1 181 ? -4.099 3.870 5.355 1.00 94.44 181 GLY A CA 1
ATOM 1435 C C . GLY A 1 181 ? -4.915 2.784 6.044 1.00 94.44 181 GLY A C 1
ATOM 1436 O O . GLY A 1 181 ? -5.351 2.964 7.180 1.00 94.44 181 GLY A O 1
ATOM 1437 N N . GLU A 1 182 ? -5.064 1.636 5.389 1.00 94.94 182 GLU A N 1
ATOM 1438 C CA . GLU A 1 182 ? -5.751 0.486 5.963 1.00 94.94 182 GLU A CA 1
ATOM 1439 C C . GLU A 1 182 ? -4.973 -0.169 7.108 1.00 94.94 182 GLU A C 1
ATOM 1441 O O . GLU A 1 182 ? -5.572 -0.488 8.132 1.00 94.94 182 GLU A O 1
ATOM 1446 N N . THR A 1 183 ? -3.648 -0.300 6.994 1.00 95.31 183 THR A N 1
ATOM 1447 C CA . THR A 1 183 ? -2.799 -0.843 8.069 1.00 95.31 183 THR A CA 1
ATOM 1448 C C . THR A 1 183 ? -2.878 0.020 9.328 1.00 95.31 183 THR A C 1
ATOM 1450 O O . THR A 1 183 ? -3.072 -0.496 10.427 1.00 95.31 183 THR A O 1
ATOM 1453 N N . ILE A 1 184 ? -2.768 1.343 9.179 1.00 94.94 184 ILE A N 1
ATOM 1454 C CA . ILE A 1 184 ? -2.837 2.295 10.296 1.00 94.94 184 ILE A CA 1
ATOM 1455 C C . ILE A 1 184 ? -4.217 2.237 10.956 1.00 94.94 184 ILE A C 1
ATOM 1457 O O . ILE A 1 184 ? -4.303 2.142 12.180 1.00 94.94 184 ILE A O 1
ATOM 1461 N N . PHE A 1 185 ? -5.298 2.242 10.163 1.00 95.38 185 PHE A N 1
ATOM 1462 C CA . PHE A 1 185 ? -6.649 2.055 10.697 1.00 95.38 185 PHE A CA 1
ATOM 1463 C C . PHE A 1 185 ? -6.758 0.745 11.484 1.00 95.38 185 PHE A C 1
ATOM 1465 O O . PHE A 1 185 ? -7.251 0.750 12.611 1.00 95.38 185 PHE A O 1
ATOM 1472 N N . PHE A 1 186 ? -6.294 -0.364 10.908 1.00 95.19 186 PHE A N 1
ATOM 1473 C CA . PHE A 1 186 ? -6.432 -1.678 11.520 1.00 95.19 186 PHE A CA 1
ATOM 1474 C C . PHE A 1 186 ? -5.673 -1.761 12.846 1.00 95.19 186 PHE A C 1
ATOM 1476 O O . PHE A 1 186 ? -6.236 -2.238 13.829 1.00 95.19 186 PHE A O 1
ATOM 1483 N N . ARG A 1 187 ? -4.444 -1.224 12.917 1.00 94.00 187 ARG A N 1
ATOM 1484 C CA . ARG A 1 187 ? -3.689 -1.121 14.177 1.00 94.00 187 ARG A CA 1
ATOM 1485 C C . ARG A 1 187 ? -4.422 -0.276 15.206 1.00 94.00 187 ARG A C 1
ATOM 1487 O O . ARG A 1 187 ? -4.637 -0.754 16.312 1.00 94.00 187 ARG A O 1
ATOM 1494 N N . LEU A 1 188 ? -4.855 0.933 14.848 1.00 94.31 188 LEU A N 1
ATOM 1495 C CA . LEU A 1 188 ? -5.596 1.803 15.768 1.00 94.31 188 LEU A CA 1
ATOM 1496 C C . LEU A 1 188 ? -6.857 1.123 16.309 1.00 94.31 188 LEU A C 1
ATOM 1498 O O . LEU A 1 188 ? -7.125 1.191 17.502 1.00 94.31 188 LEU A O 1
ATOM 1502 N N . ALA A 1 189 ? -7.614 0.442 15.450 1.00 93.75 189 ALA A N 1
ATOM 1503 C CA . ALA A 1 189 ? -8.827 -0.261 15.844 1.00 93.75 189 ALA A CA 1
ATOM 1504 C C . ALA A 1 189 ? -8.553 -1.511 16.694 1.00 93.75 189 ALA A C 1
ATOM 1506 O O . ALA A 1 189 ? -9.346 -1.809 17.582 1.00 93.75 189 ALA A O 1
ATOM 1507 N N . GLN A 1 190 ? -7.448 -2.225 16.465 1.00 92.00 190 GLN A N 1
ATOM 1508 C CA . GLN A 1 190 ? -7.022 -3.323 17.338 1.00 92.00 190 GLN A CA 1
ATOM 1509 C C . GLN A 1 190 ? -6.607 -2.826 18.724 1.00 92.00 190 GLN A C 1
ATOM 1511 O O . GLN A 1 190 ? -7.092 -3.357 19.717 1.00 92.00 190 GLN A O 1
ATOM 1516 N N . GLU A 1 191 ? -5.754 -1.801 18.792 1.00 92.50 191 GLU A N 1
ATOM 1517 C CA . GLU A 1 191 ? -5.291 -1.223 20.063 1.00 92.50 191 GLU A CA 1
ATOM 1518 C C . GLU A 1 191 ? -6.436 -0.548 20.838 1.00 92.50 191 GLU A C 1
ATOM 1520 O O . GLU A 1 191 ? -6.410 -0.488 22.061 1.00 92.50 191 GLU A O 1
ATOM 1525 N N . ALA A 1 192 ? -7.468 -0.070 20.134 1.00 92.69 192 ALA A N 1
ATOM 1526 C CA . ALA A 1 192 ? -8.699 0.466 20.719 1.00 92.69 192 ALA A CA 1
ATOM 1527 C C . ALA A 1 192 ? -9.756 -0.610 21.046 1.00 92.69 192 ALA A C 1
ATOM 1529 O O . ALA A 1 192 ? -10.900 -0.263 21.332 1.00 92.69 192 ALA A O 1
ATOM 1530 N N . GLU A 1 193 ? -9.418 -1.900 20.935 1.00 91.50 193 GLU A N 1
ATOM 1531 C CA . GLU A 1 193 ? -10.309 -3.040 21.212 1.00 91.50 193 GLU A CA 1
ATOM 1532 C C . GLU A 1 193 ? -11.607 -3.072 20.367 1.00 91.50 193 GLU A C 1
ATOM 1534 O O . GLU A 1 193 ? -12.584 -3.742 20.703 1.00 91.50 193 GLU A O 1
ATOM 1539 N N . LEU A 1 194 ? -11.619 -2.402 19.209 1.00 89.75 194 LEU A N 1
ATOM 1540 C CA . LEU A 1 194 ? -12.763 -2.353 18.284 1.00 89.75 194 LEU A CA 1
ATOM 1541 C C . LEU A 1 194 ? -12.860 -3.584 17.365 1.00 89.75 194 LEU A C 1
ATOM 1543 O O . LEU A 1 194 ? -13.850 -3.741 16.645 1.00 89.75 194 LEU A O 1
ATOM 1547 N N . ASN A 1 195 ? -11.839 -4.450 17.388 1.00 88.56 195 ASN A N 1
ATOM 1548 C CA . ASN A 1 195 ? -11.778 -5.743 16.698 1.00 88.56 195 ASN A CA 1
ATOM 1549 C C . ASN A 1 195 ? -12.217 -5.675 15.218 1.00 88.56 195 ASN A C 1
ATOM 1551 O O . ASN A 1 195 ? -13.241 -6.263 14.848 1.00 88.56 195 ASN A O 1
ATOM 1555 N N . PRO A 1 196 ? -11.472 -4.948 14.359 1.00 92.00 196 PRO A N 1
ATOM 1556 C CA . PRO A 1 196 ? -11.817 -4.813 12.948 1.00 92.00 196 PRO A CA 1
ATOM 1557 C C . PRO A 1 196 ? -11.782 -6.172 12.232 1.00 92.00 196 PRO A C 1
ATOM 1559 O O . PRO A 1 196 ? -10.844 -6.952 12.376 1.00 92.00 196 PRO A O 1
ATOM 1562 N N . GLN A 1 197 ? -12.803 -6.446 11.424 1.00 90.19 197 GLN A N 1
ATOM 1563 C CA . GLN A 1 197 ? -12.923 -7.632 10.577 1.00 90.19 197 GLN A CA 1
ATOM 1564 C C . GLN A 1 197 ? -12.903 -7.208 9.112 1.00 90.19 197 GLN A C 1
ATOM 1566 O O . GLN A 1 197 ? -13.650 -6.308 8.728 1.00 90.19 197 GLN A O 1
ATOM 1571 N N . PHE A 1 198 ? -12.088 -7.867 8.289 1.00 85.38 198 PHE A N 1
ATOM 1572 C CA . PHE A 1 198 ? -12.080 -7.641 6.844 1.00 85.38 198 PHE A CA 1
ATOM 1573 C C . PHE A 1 198 ? -13.465 -7.883 6.240 1.00 85.38 198 PHE A C 1
ATOM 1575 O O . PHE A 1 198 ? -14.153 -8.854 6.573 1.00 85.38 198 PHE A O 1
ATOM 1582 N N . SER A 1 199 ? -13.874 -7.008 5.327 1.00 81.25 199 SER A N 1
ATOM 1583 C CA . SER A 1 199 ? -14.943 -7.339 4.394 1.00 81.25 199 SER A CA 1
ATOM 1584 C C . SER A 1 199 ? -14.477 -8.405 3.393 1.00 81.25 199 SER A C 1
ATOM 1586 O O . SER A 1 199 ? -13.289 -8.687 3.239 1.00 81.25 199 SER A O 1
ATOM 1588 N N . SER A 1 200 ? -15.431 -9.034 2.705 1.00 69.50 200 SER A N 1
ATOM 1589 C CA . SER A 1 200 ? -15.096 -9.881 1.560 1.00 69.50 200 SER A CA 1
ATOM 1590 C C . SER A 1 200 ? -14.772 -8.994 0.348 1.00 69.50 200 SER A C 1
ATOM 1592 O O . SER A 1 200 ? -15.600 -8.134 0.038 1.00 69.50 200 SER A O 1
ATOM 1594 N N . PRO A 1 201 ? -13.676 -9.253 -0.396 1.00 58.31 201 PRO A N 1
ATOM 1595 C CA . PRO A 1 201 ? -13.280 -8.457 -1.566 1.00 58.31 201 PRO A CA 1
ATOM 1596 C C . PRO A 1 201 ? -14.365 -8.351 -2.648 1.00 58.31 201 PRO A C 1
ATOM 1598 O O . PRO A 1 201 ? -14.479 -7.338 -3.328 1.00 58.31 201 PRO A O 1
ATOM 1601 N N . GLN A 1 202 ? -15.230 -9.363 -2.774 1.00 53.81 202 GLN A N 1
ATOM 1602 C CA . GLN A 1 202 ? -16.346 -9.362 -3.733 1.00 53.81 202 GLN A CA 1
ATOM 1603 C C . GLN A 1 202 ? -17.424 -8.313 -3.406 1.00 53.81 202 GLN A C 1
ATOM 1605 O O . GLN A 1 202 ? -18.234 -7.959 -4.259 1.00 53.81 202 GLN A O 1
ATOM 1610 N N . LYS A 1 203 ? -17.454 -7.804 -2.167 1.00 52.53 203 LYS A N 1
ATOM 1611 C CA . LYS A 1 203 ? -18.355 -6.723 -1.734 1.00 52.53 203 LYS A CA 1
ATOM 1612 C C . LYS A 1 203 ? -17.697 -5.339 -1.808 1.00 52.53 203 LYS A C 1
ATOM 1614 O O . LYS A 1 203 ? -18.358 -4.345 -1.507 1.00 52.53 203 LYS A O 1
ATOM 1619 N N . ASP A 1 204 ? -16.434 -5.263 -2.233 1.00 48.88 204 ASP A N 1
ATOM 1620 C CA . ASP A 1 204 ? -15.630 -4.038 -2.204 1.00 48.88 204 ASP A CA 1
ATOM 1621 C C . ASP A 1 204 ? -15.718 -3.188 -3.471 1.00 48.88 204 ASP A C 1
ATOM 1623 O O . ASP A 1 204 ? -15.087 -2.138 -3.568 1.00 48.88 204 ASP A O 1
ATOM 1627 N N . VAL A 1 205 ? -16.541 -3.574 -4.443 1.00 50.22 205 VAL A N 1
ATOM 1628 C CA . VAL A 1 205 ? -16.590 -2.864 -5.719 1.00 50.22 205 VAL A CA 1
ATOM 1629 C C . VAL A 1 205 ? -17.965 -2.249 -5.963 1.00 50.22 205 VAL A C 1
ATOM 1631 O O . VAL A 1 205 ? -18.999 -2.908 -5.903 1.00 50.22 205 VAL A O 1
ATOM 1634 N N . GLY A 1 206 ? -17.977 -0.939 -6.229 1.00 55.28 206 GLY A N 1
ATOM 1635 C CA . GLY A 1 206 ? -19.182 -0.165 -6.536 1.00 55.28 206 GLY A CA 1
ATOM 1636 C C . GLY A 1 206 ? -19.699 0.693 -5.375 1.00 55.28 206 GLY A C 1
ATOM 1637 O O . GLY A 1 206 ? -18.982 1.047 -4.440 1.00 55.28 206 GLY A O 1
ATOM 1638 N N . ALA A 1 207 ? -20.973 1.088 -5.442 1.00 52.41 207 ALA A N 1
ATOM 1639 C CA . ALA A 1 207 ? -21.566 2.045 -4.506 1.00 52.41 207 ALA A CA 1
ATOM 1640 C C . ALA A 1 207 ? -21.682 1.524 -3.055 1.00 52.41 207 ALA A C 1
ATOM 1642 O O . ALA A 1 207 ? -21.949 2.326 -2.164 1.00 52.41 207 ALA A O 1
ATOM 1643 N N . GLN A 1 208 ? -21.473 0.235 -2.786 1.00 61.41 208 GLN A N 1
ATOM 1644 C CA . GLN A 1 208 ? -21.606 -0.371 -1.453 1.00 61.41 208 GLN A CA 1
ATOM 1645 C C . GLN A 1 208 ? -20.272 -0.805 -0.824 1.00 61.41 208 GLN A C 1
ATOM 1647 O O . GLN A 1 208 ? -20.290 -1.555 0.140 1.00 61.41 208 GLN A O 1
ATOM 1652 N N . HIS A 1 209 ? -19.132 -0.315 -1.319 1.00 75.12 209 HIS A N 1
ATOM 1653 C CA . HIS A 1 209 ? -17.806 -0.699 -0.818 1.00 75.12 209 HIS A CA 1
ATOM 1654 C C . HIS A 1 209 ? -17.652 -0.502 0.702 1.00 75.12 209 HIS A C 1
ATOM 1656 O O . HIS A 1 209 ? -17.809 0.608 1.215 1.00 75.12 209 HIS A O 1
ATOM 1662 N N . VAL A 1 210 ? -17.367 -1.574 1.430 1.00 83.88 210 VAL A N 1
ATOM 1663 C CA . VAL A 1 210 ? -17.146 -1.564 2.880 1.00 83.88 210 VAL A CA 1
ATOM 1664 C C . VAL A 1 210 ? -15.816 -2.233 3.105 1.00 83.88 210 VAL A C 1
ATOM 1666 O O . VAL A 1 210 ? -15.734 -3.409 2.831 1.00 83.88 210 VAL A O 1
ATOM 1669 N N . ASP A 1 211 ? -14.822 -1.536 3.635 1.00 85.69 211 ASP A N 1
ATOM 1670 C CA . ASP A 1 211 ? -13.483 -2.094 3.830 1.00 85.69 211 ASP A CA 1
ATOM 1671 C C . ASP A 1 211 ? -13.394 -3.045 5.021 1.00 85.69 211 ASP A C 1
ATOM 1673 O O . ASP A 1 211 ? -12.636 -4.019 4.999 1.00 85.69 211 ASP A O 1
ATOM 1677 N N . TYR A 1 212 ? -14.135 -2.720 6.082 1.00 90.81 212 TYR A N 1
ATOM 1678 C CA . TYR A 1 212 ? -14.090 -3.418 7.359 1.00 90.81 212 TYR A CA 1
ATOM 1679 C C . TYR A 1 212 ? -15.449 -3.398 8.047 1.00 90.81 212 TYR A C 1
ATOM 1681 O O . TYR A 1 212 ? -16.296 -2.543 7.789 1.00 90.81 212 TYR A O 1
ATOM 1689 N N . TYR A 1 213 ? -15.625 -4.309 8.993 1.00 90.94 213 TYR A N 1
ATOM 1690 C CA . TYR A 1 213 ? -16.660 -4.234 10.012 1.00 90.94 213 TYR A CA 1
ATOM 1691 C C . TYR A 1 213 ? -16.003 -4.107 11.379 1.00 90.94 213 TYR A C 1
ATOM 1693 O O . TYR A 1 213 ? -15.074 -4.850 11.680 1.00 90.94 213 TYR A O 1
ATOM 1701 N N . ILE A 1 214 ? -16.510 -3.213 12.219 1.00 90.06 214 ILE A N 1
ATOM 1702 C CA . ILE A 1 214 ? -16.222 -3.233 13.659 1.00 90.06 214 ILE A CA 1
ATOM 1703 C C . ILE A 1 214 ? -17.465 -3.716 14.400 1.00 90.06 214 ILE A C 1
ATOM 1705 O O . ILE A 1 214 ? -18.589 -3.517 13.927 1.00 90.06 214 ILE A O 1
ATOM 1709 N N . THR A 1 215 ? -17.271 -4.372 15.541 1.00 83.50 215 THR A N 1
ATOM 1710 C CA . THR A 1 215 ? -18.390 -4.847 16.364 1.00 83.50 215 THR A CA 1
ATOM 1711 C C . THR A 1 215 ? -18.565 -3.919 17.554 1.00 83.50 215 THR A C 1
ATOM 1713 O O . THR A 1 215 ? -17.636 -3.726 18.328 1.00 83.50 215 THR A O 1
ATOM 1716 N N . CYS A 1 216 ? -19.761 -3.360 17.716 1.00 77.94 216 CYS A N 1
ATOM 1717 C CA . CYS A 1 216 ? -20.134 -2.604 18.907 1.00 77.94 216 CYS A CA 1
ATOM 1718 C C . CYS A 1 216 ? -21.523 -3.049 19.354 1.00 77.94 216 CYS A C 1
ATOM 1720 O O . CYS A 1 216 ? -22.457 -3.025 18.550 1.00 77.94 216 CYS A O 1
ATOM 1722 N N . ASN A 1 217 ? -21.662 -3.455 20.622 1.00 75.19 217 ASN A N 1
ATOM 1723 C CA . ASN A 1 217 ? -22.931 -3.921 21.195 1.00 75.19 217 ASN A CA 1
ATOM 1724 C C . ASN A 1 217 ? -23.624 -4.970 20.300 1.00 75.19 217 ASN A C 1
ATOM 1726 O O . ASN A 1 217 ? -24.784 -4.809 19.921 1.00 75.19 217 ASN A O 1
ATOM 1730 N N . ASP A 1 218 ? -22.857 -5.981 19.874 1.00 79.62 218 ASP A N 1
ATOM 1731 C CA . ASP A 1 218 ? -23.269 -7.072 18.975 1.00 79.62 218 ASP A CA 1
ATOM 1732 C C . ASP A 1 218 ? -23.748 -6.650 17.571 1.00 79.62 218 ASP A C 1
ATOM 1734 O O . ASP A 1 218 ? -24.185 -7.481 16.771 1.00 79.62 218 ASP A O 1
ATOM 1738 N N . LYS A 1 219 ? -23.620 -5.367 17.213 1.00 81.81 219 LYS A N 1
ATOM 1739 C CA . LYS A 1 219 ? -23.917 -4.854 15.872 1.00 81.81 219 LYS A CA 1
ATOM 1740 C C . LYS A 1 219 ? -22.638 -4.715 15.055 1.00 81.81 219 LYS A C 1
ATOM 1742 O O . LYS A 1 219 ? -21.658 -4.120 15.501 1.00 81.81 219 LYS A O 1
ATOM 1747 N N . LYS A 1 220 ? -22.678 -5.213 13.815 1.00 86.75 220 LYS A N 1
ATOM 1748 C CA . LYS A 1 220 ? -21.633 -4.972 12.814 1.00 86.75 220 LYS A CA 1
ATOM 1749 C C . LYS A 1 220 ? -21.827 -3.593 12.195 1.00 86.75 220 LYS A C 1
ATOM 1751 O O . LYS A 1 220 ? -22.808 -3.371 11.487 1.00 86.75 220 LYS A O 1
ATOM 1756 N N . ILE A 1 221 ? -20.886 -2.689 12.436 1.00 88.06 221 ILE A N 1
ATOM 1757 C CA . ILE A 1 221 ? -20.873 -1.362 11.821 1.00 88.06 221 ILE A CA 1
ATOM 1758 C C . ILE A 1 221 ? -19.945 -1.391 10.606 1.00 88.06 221 ILE A C 1
ATOM 1760 O O . ILE A 1 221 ? -18.764 -1.713 10.762 1.00 88.06 221 ILE A O 1
ATOM 1764 N N . PRO A 1 222 ? -20.449 -1.071 9.401 1.00 90.56 222 PRO A N 1
ATOM 1765 C CA . PRO A 1 222 ? -19.618 -1.008 8.212 1.00 90.56 222 PRO A CA 1
ATOM 1766 C C . PRO A 1 222 ? -18.699 0.215 8.266 1.00 90.56 222 PRO A C 1
ATOM 1768 O O . PRO A 1 222 ? -19.134 1.334 8.546 1.00 90.56 222 PRO A O 1
ATOM 1771 N N . VAL A 1 223 ? -17.429 -0.003 7.951 1.00 91.31 223 VAL A N 1
ATOM 1772 C CA . VAL A 1 223 ? -16.378 1.009 7.915 1.00 91.31 223 VAL A CA 1
ATOM 1773 C C . VAL A 1 223 ? -15.846 1.119 6.492 1.00 91.31 223 VAL A C 1
ATOM 1775 O O . VAL A 1 223 ? -15.589 0.113 5.834 1.00 91.31 223 VAL A O 1
ATOM 1778 N N . GLN A 1 224 ? -15.663 2.348 6.025 1.00 91.19 224 GLN A N 1
ATOM 1779 C CA . GLN A 1 224 ? -14.905 2.660 4.824 1.00 91.19 224 GLN A CA 1
ATOM 1780 C C . GLN A 1 224 ? -13.663 3.454 5.228 1.00 91.19 224 GLN A C 1
ATOM 1782 O O . GLN A 1 224 ? -13.772 4.501 5.871 1.00 91.19 224 GLN A O 1
ATOM 1787 N N . VAL A 1 225 ? -12.491 2.979 4.828 1.00 92.25 225 VAL A N 1
ATOM 1788 C CA . VAL A 1 225 ? -11.222 3.652 5.079 1.00 92.25 225 VAL A CA 1
ATOM 1789 C C . VAL A 1 225 ? -10.869 4.467 3.844 1.00 92.25 225 VAL A C 1
ATOM 1791 O O . VAL A 1 225 ? -10.949 4.009 2.709 1.00 92.25 225 VAL A O 1
ATOM 1794 N N . LYS A 1 226 ? -10.491 5.724 4.050 1.00 91.06 226 LYS A N 1
ATOM 1795 C CA . LYS A 1 226 ? -9.908 6.553 2.997 1.00 91.06 226 LYS A CA 1
ATOM 1796 C C . LYS A 1 226 ? -8.560 7.050 3.447 1.00 91.06 226 LYS A C 1
ATOM 1798 O O . LYS A 1 226 ? -8.412 7.587 4.533 1.00 91.06 226 LYS A O 1
ATOM 1803 N N . SER A 1 227 ? -7.578 6.928 2.585 1.00 90.38 227 SER A N 1
ATOM 1804 C CA . SER A 1 227 ? -6.248 7.436 2.855 1.00 90.38 227 SER A CA 1
ATOM 1805 C C . SER A 1 227 ? -6.076 8.842 2.271 1.00 90.38 227 SER A C 1
ATOM 1807 O O . SER A 1 227 ? -6.523 9.109 1.155 1.00 90.38 227 SER A O 1
ATOM 1809 N N . CYS A 1 228 ? -5.386 9.736 2.975 1.00 85.81 228 CYS A N 1
ATOM 1810 C CA . CYS A 1 228 ? -4.950 11.048 2.480 1.00 85.81 228 CYS A CA 1
ATOM 1811 C C . CYS A 1 228 ? -3.429 11.205 2.643 1.00 85.81 228 CYS A C 1
ATOM 1813 O O . CYS A 1 228 ? -2.821 10.507 3.448 1.00 85.81 228 CYS A O 1
ATOM 1815 N N . GLN A 1 229 ? -2.801 12.059 1.831 1.00 79.44 229 GLN A N 1
ATOM 1816 C CA . GLN A 1 229 ? -1.339 12.255 1.860 1.00 79.44 229 GLN A CA 1
ATOM 1817 C C . GLN A 1 229 ? -0.899 13.297 2.893 1.00 79.44 229 GLN A C 1
ATOM 1819 O O . GLN A 1 229 ? 0.258 13.307 3.311 1.00 79.44 229 GLN A O 1
ATOM 1824 N N . GLU A 1 230 ? -1.826 14.169 3.282 1.00 75.25 230 GLU A N 1
ATOM 1825 C CA . GLU A 1 230 ? -1.631 15.243 4.245 1.00 75.25 230 GLU A CA 1
ATOM 1826 C C . GLU A 1 230 ? -2.745 15.175 5.289 1.00 75.25 230 GLU A C 1
ATOM 1828 O O . GLU A 1 230 ? -3.900 14.881 4.967 1.00 75.25 230 GLU A O 1
ATOM 1833 N N . GLY A 1 231 ? -2.398 15.416 6.550 1.00 68.25 231 GLY A N 1
ATOM 1834 C CA . GLY A 1 231 ? -3.340 15.360 7.659 1.00 68.25 231 GLY A CA 1
ATOM 1835 C C . GLY A 1 231 ? -2.656 15.171 9.007 1.00 68.25 231 GLY A C 1
ATOM 1836 O O . GLY A 1 231 ? -1.438 15.013 9.101 1.00 68.25 231 GLY A O 1
ATOM 1837 N N . ASN A 1 232 ? -3.459 15.170 10.064 1.00 74.31 232 ASN A N 1
ATOM 1838 C CA . ASN A 1 232 ? -2.981 14.898 11.414 1.00 74.31 232 ASN A CA 1
ATOM 1839 C C . ASN A 1 232 ? -2.713 13.397 11.607 1.00 74.31 232 ASN A C 1
ATOM 1841 O O . ASN A 1 232 ? -3.213 12.566 10.850 1.00 74.31 232 ASN A O 1
ATOM 1845 N N . ALA A 1 233 ? -1.934 13.054 12.636 1.00 74.88 233 ALA A N 1
ATOM 1846 C CA . ALA A 1 233 ? -1.714 11.661 13.034 1.00 74.88 233 ALA A CA 1
ATOM 1847 C C . ALA A 1 233 ? -3.022 10.969 13.465 1.00 74.88 233 ALA A C 1
ATOM 1849 O O . ALA A 1 233 ? -3.189 9.770 13.266 1.00 74.88 233 ALA A O 1
ATOM 1850 N N . ILE A 1 234 ? -3.966 11.739 14.016 1.00 84.69 234 ILE A N 1
ATOM 1851 C CA . ILE A 1 234 ? -5.284 11.253 14.426 1.00 84.69 234 ILE A CA 1
ATOM 1852 C C . ILE A 1 234 ? -6.215 11.227 13.202 1.00 84.69 234 ILE A C 1
ATOM 1854 O O . ILE A 1 234 ? -6.400 12.275 12.569 1.00 84.69 234 ILE A O 1
ATOM 1858 N N . PRO A 1 235 ? -6.822 10.072 12.867 1.00 90.19 235 PRO A N 1
ATOM 1859 C CA . PRO A 1 235 ? -7.788 9.978 11.780 1.00 90.19 235 PRO A CA 1
ATOM 1860 C C . PRO A 1 235 ? -9.010 10.871 11.999 1.00 90.19 235 PRO A C 1
ATOM 1862 O O . PRO A 1 235 ? -9.468 11.068 13.122 1.00 90.19 235 PRO A O 1
ATOM 1865 N N . THR A 1 236 ? -9.599 11.345 10.904 1.00 90.25 236 THR A N 1
ATOM 1866 C CA . THR A 1 236 ? -10.923 11.985 10.963 1.00 90.25 236 THR A CA 1
ATOM 1867 C C . THR A 1 236 ? -12.005 10.937 10.764 1.00 90.25 236 THR A C 1
ATOM 1869 O O . THR A 1 236 ? -11.868 10.056 9.914 1.00 90.25 236 THR A O 1
ATOM 1872 N N . ILE A 1 237 ? -13.080 11.023 11.541 1.00 91.81 237 ILE A N 1
ATOM 1873 C CA . ILE A 1 237 ? -14.153 10.029 11.551 1.00 91.81 237 ILE A CA 1
ATOM 1874 C C . ILE A 1 237 ? -15.462 10.754 11.284 1.00 91.81 237 ILE A C 1
ATOM 1876 O O . ILE A 1 237 ? -15.788 11.729 11.953 1.00 91.81 237 ILE A O 1
ATOM 1880 N N . GLN A 1 238 ? -16.198 10.291 10.282 1.00 89.81 238 GLN A N 1
ATOM 1881 C CA . GLN A 1 238 ? -17.494 10.849 9.921 1.00 89.81 238 GLN A CA 1
ATOM 1882 C C . GLN A 1 238 ? -18.442 9.734 9.501 1.00 89.81 238 GLN A C 1
ATOM 1884 O O . GLN A 1 238 ? -18.019 8.744 8.909 1.00 89.81 238 GLN A O 1
ATOM 1889 N N . LYS A 1 239 ? -19.738 9.897 9.743 1.00 84.31 239 LYS A N 1
ATOM 1890 C CA . LYS A 1 239 ? -20.750 9.027 9.146 1.00 84.31 239 LYS A CA 1
ATOM 1891 C C . LYS A 1 239 ? -21.017 9.462 7.709 1.00 84.31 239 LYS A C 1
ATOM 1893 O O . LYS A 1 239 ? -21.146 10.653 7.430 1.00 84.31 239 LYS A O 1
ATOM 1898 N N . ASP A 1 240 ? -21.102 8.510 6.791 1.00 82.56 240 ASP A N 1
ATOM 1899 C CA . ASP A 1 240 ? -21.556 8.804 5.438 1.00 82.56 240 ASP A CA 1
ATOM 1900 C C . ASP A 1 240 ? -23.072 8.610 5.278 1.00 82.56 240 ASP A C 1
ATOM 1902 O O . ASP A 1 240 ? -23.762 8.046 6.129 1.00 82.56 240 ASP A O 1
ATOM 1906 N N . PHE A 1 241 ? -23.604 9.066 4.145 1.00 76.00 241 PHE A N 1
ATOM 1907 C CA . PHE A 1 241 ? -25.032 8.985 3.827 1.00 76.00 241 PHE A CA 1
ATOM 1908 C C . PHE A 1 241 ? -25.570 7.548 3.695 1.00 76.00 241 PHE A C 1
ATOM 1910 O O . PHE A 1 241 ? -26.779 7.355 3.615 1.00 76.00 241 PHE A O 1
ATOM 1917 N N . LYS A 1 242 ? -24.691 6.538 3.663 1.00 77.31 242 LYS A N 1
ATOM 1918 C CA . LYS A 1 242 ? -25.041 5.112 3.602 1.00 77.31 242 LYS A CA 1
ATOM 1919 C C . LYS A 1 242 ? -25.002 4.447 4.977 1.00 77.31 242 LYS A C 1
ATOM 1921 O O . LYS A 1 242 ? -25.161 3.234 5.063 1.00 77.31 242 LYS A O 1
ATOM 1926 N N . GLY A 1 243 ? -24.791 5.219 6.045 1.00 79.62 243 GLY A N 1
ATOM 1927 C CA . GLY A 1 243 ? -24.702 4.692 7.401 1.00 79.62 243 GLY A CA 1
ATOM 1928 C C . GLY A 1 243 ? -23.417 3.909 7.663 1.00 79.62 243 GLY A C 1
ATOM 1929 O O . GLY A 1 243 ? -23.423 3.010 8.499 1.00 79.62 243 GLY A O 1
ATOM 1930 N N . ARG A 1 244 ? -22.334 4.227 6.942 1.00 87.44 244 ARG A N 1
ATOM 1931 C CA . ARG A 1 244 ? -20.990 3.693 7.183 1.00 87.44 244 ARG A CA 1
ATOM 1932 C C . ARG A 1 244 ? -20.179 4.692 7.992 1.00 87.44 244 ARG A C 1
ATOM 1934 O O . ARG A 1 244 ? -20.348 5.905 7.842 1.00 87.44 244 ARG A O 1
ATOM 1941 N N . LEU A 1 245 ? -19.259 4.195 8.809 1.00 91.06 245 LEU A N 1
ATOM 1942 C CA . LEU A 1 245 ? -18.195 5.024 9.362 1.00 91.06 245 LEU A CA 1
ATOM 1943 C C . LEU A 1 245 ? -17.128 5.229 8.293 1.00 91.06 245 LEU A C 1
ATOM 1945 O O . LEU A 1 245 ? -16.463 4.291 7.871 1.00 91.06 245 LEU A O 1
ATOM 1949 N N . LEU A 1 246 ? -16.968 6.463 7.847 1.00 91.62 246 LEU A N 1
ATOM 1950 C CA . LEU A 1 246 ? -15.914 6.874 6.945 1.00 91.62 246 LEU A CA 1
ATOM 1951 C C . LEU A 1 246 ? -14.744 7.421 7.766 1.00 91.62 246 LEU A C 1
ATOM 1953 O O . LEU A 1 246 ? -14.827 8.506 8.343 1.00 91.62 246 LEU A O 1
ATOM 1957 N N . ILE A 1 247 ? -13.654 6.662 7.794 1.00 93.06 247 ILE A N 1
ATOM 1958 C CA . ILE A 1 247 ? -12.437 6.989 8.535 1.00 93.06 247 ILE A CA 1
ATOM 1959 C C . ILE A 1 247 ? -11.384 7.445 7.537 1.00 93.06 247 ILE A C 1
ATOM 1961 O O . ILE A 1 247 ? -10.970 6.673 6.672 1.00 93.06 247 ILE A O 1
ATOM 1965 N N . LYS A 1 248 ? -10.954 8.706 7.634 1.00 92.81 248 LYS A N 1
ATOM 1966 C CA . LYS A 1 248 ? -9.854 9.221 6.817 1.00 92.81 248 LYS A CA 1
ATOM 1967 C C . LYS A 1 248 ? -8.554 9.198 7.602 1.00 92.81 248 LYS A C 1
ATOM 1969 O O . LYS A 1 248 ? -8.457 9.849 8.641 1.00 92.81 248 LYS A O 1
ATOM 1974 N N . VAL A 1 249 ? -7.569 8.492 7.071 1.00 93.50 249 VAL A N 1
ATOM 1975 C CA . VAL A 1 249 ? -6.273 8.240 7.697 1.00 93.50 249 VAL A CA 1
ATOM 1976 C C . VAL A 1 249 ? -5.180 8.939 6.900 1.00 93.50 249 VAL A C 1
ATOM 1978 O O . VAL A 1 249 ? -5.131 8.810 5.674 1.00 93.50 249 VAL A O 1
ATOM 1981 N N . ASN A 1 250 ? -4.292 9.663 7.581 1.00 92.44 250 ASN A N 1
ATOM 1982 C CA . ASN A 1 250 ? -3.084 10.162 6.937 1.00 92.44 250 ASN A CA 1
ATOM 1983 C C . ASN A 1 250 ? -2.124 8.990 6.690 1.00 92.44 250 ASN A C 1
ATOM 1985 O O . ASN A 1 250 ? -1.810 8.240 7.609 1.00 92.44 250 ASN A O 1
ATOM 1989 N N . ALA A 1 251 ? -1.690 8.822 5.447 1.00 93.12 251 ALA A N 1
ATOM 1990 C CA . ALA A 1 251 ? -0.944 7.658 4.993 1.00 93.12 251 ALA A CA 1
ATOM 1991 C C . ALA A 1 251 ? 0.001 8.039 3.849 1.00 93.12 251 ALA A C 1
ATOM 1993 O O . ALA A 1 251 ? -0.094 7.515 2.742 1.00 93.12 251 ALA A O 1
ATOM 1994 N N . SER A 1 252 ? 0.888 9.006 4.086 1.00 92.50 252 SER A N 1
ATOM 1995 C CA . SER A 1 252 ? 1.781 9.509 3.039 1.00 92.50 252 SER A CA 1
ATOM 1996 C C . SER A 1 252 ? 2.780 8.432 2.580 1.00 92.50 252 SER A C 1
ATOM 1998 O O . SER A 1 252 ? 3.578 7.964 3.396 1.00 92.50 252 SER A O 1
ATOM 2000 N N . PRO A 1 253 ? 2.834 8.078 1.281 1.00 89.75 253 PRO A N 1
ATOM 2001 C CA . PRO A 1 253 ? 3.825 7.131 0.753 1.00 89.75 253 PRO A CA 1
ATOM 2002 C C . PRO A 1 253 ? 5.276 7.568 0.991 1.00 89.75 253 PRO A C 1
ATOM 2004 O O . PRO A 1 253 ? 6.167 6.731 1.135 1.00 89.75 253 PRO A O 1
ATOM 2007 N N . ASN A 1 254 ? 5.510 8.879 1.123 1.00 88.25 254 ASN A N 1
ATOM 2008 C CA . ASN A 1 254 ? 6.820 9.452 1.436 1.00 88.25 254 ASN A CA 1
ATOM 2009 C C . ASN A 1 254 ? 7.359 9.017 2.808 1.00 88.25 254 ASN A C 1
ATOM 2011 O O . ASN A 1 254 ? 8.553 9.151 3.058 1.00 88.25 254 ASN A O 1
ATOM 2015 N N . TRP A 1 255 ? 6.519 8.476 3.696 1.00 89.69 255 TRP A N 1
ATOM 2016 C CA . TRP A 1 255 ? 6.962 7.916 4.975 1.00 89.69 255 TRP A CA 1
ATOM 2017 C C . TRP A 1 255 ? 7.815 6.653 4.826 1.00 89.69 255 TRP A C 1
ATOM 2019 O O . TRP A 1 255 ? 8.530 6.296 5.756 1.00 89.69 255 TRP A O 1
ATOM 2029 N N . LEU A 1 256 ? 7.787 5.995 3.661 1.00 87.00 256 LEU A N 1
ATOM 2030 C CA . LEU A 1 256 ? 8.665 4.857 3.375 1.00 87.00 256 LEU A CA 1
ATOM 2031 C C . LEU A 1 256 ? 10.128 5.272 3.118 1.00 87.00 256 LEU A C 1
ATOM 2033 O O . LEU A 1 256 ? 11.011 4.410 3.104 1.00 87.00 256 LEU A O 1
ATOM 2037 N N . ILE A 1 257 ? 10.399 6.571 2.942 1.00 83.44 257 ILE A N 1
ATOM 2038 C CA . ILE A 1 257 ? 11.751 7.119 2.780 1.00 83.44 257 ILE A CA 1
ATOM 2039 C C . ILE A 1 257 ? 12.464 7.106 4.146 1.00 83.44 257 ILE A C 1
ATOM 2041 O O . ILE A 1 257 ? 11.875 7.575 5.122 1.00 83.44 257 ILE A O 1
ATOM 2045 N N . PRO A 1 258 ? 13.737 6.660 4.241 1.00 78.00 258 PRO A N 1
ATOM 2046 C CA . PRO A 1 258 ? 14.470 6.570 5.511 1.00 78.00 258 PRO A CA 1
ATOM 2047 C C . PRO A 1 258 ? 14.439 7.847 6.366 1.00 78.00 258 PRO A C 1
ATOM 2049 O O . PRO A 1 258 ? 14.292 7.790 7.582 1.00 78.00 258 PRO A O 1
ATOM 2052 N N . SER A 1 259 ? 14.501 9.024 5.737 1.00 82.62 259 SER A N 1
ATOM 2053 C CA . SER A 1 259 ? 14.463 10.319 6.433 1.00 82.62 259 SER A CA 1
ATOM 2054 C C . SER A 1 259 ? 13.103 10.678 7.048 1.00 82.62 259 SER A C 1
ATOM 2056 O O . SER A 1 259 ? 13.012 11.657 7.785 1.00 82.62 259 SER A O 1
ATOM 2058 N N . GLN A 1 260 ? 12.041 9.928 6.742 1.00 87.56 260 GLN A N 1
ATOM 2059 C CA . GLN A 1 260 ? 10.686 10.117 7.270 1.00 87.56 260 GLN A CA 1
ATOM 2060 C C . GLN A 1 260 ? 10.236 8.955 8.175 1.00 87.56 260 GLN A C 1
ATOM 2062 O O . GLN A 1 260 ? 9.077 8.936 8.591 1.00 87.56 260 GLN A O 1
ATOM 2067 N N . GLU A 1 261 ? 11.124 8.011 8.511 1.00 87.12 261 GLU A N 1
ATOM 2068 C CA . GLU A 1 261 ? 10.782 6.777 9.237 1.00 87.12 261 GLU A CA 1
ATOM 2069 C C . GLU A 1 261 ? 10.079 7.009 10.575 1.00 87.12 261 GLU A C 1
ATOM 2071 O O . GLU A 1 261 ? 9.189 6.244 10.933 1.00 87.12 261 GLU A O 1
ATOM 2076 N N . GLU A 1 262 ? 10.411 8.078 11.298 1.00 91.75 262 GLU A N 1
ATOM 2077 C CA . GLU A 1 262 ? 9.760 8.370 12.578 1.00 91.75 262 GLU A CA 1
ATOM 2078 C C . GLU A 1 262 ? 8.252 8.631 12.410 1.00 91.75 262 GLU A C 1
ATOM 2080 O O . GLU A 1 262 ? 7.456 8.206 13.244 1.00 91.75 262 GLU A O 1
ATOM 2085 N N . LYS A 1 263 ? 7.825 9.232 11.288 1.00 91.44 263 LYS A N 1
ATOM 2086 C CA . LYS A 1 263 ? 6.394 9.404 10.982 1.00 91.44 263 LYS A CA 1
ATOM 2087 C C . LYS A 1 263 ? 5.717 8.063 10.708 1.00 91.44 263 LYS A C 1
ATOM 2089 O O . LYS A 1 263 ? 4.611 7.831 11.187 1.00 91.44 263 LYS A O 1
ATOM 2094 N N . LEU A 1 264 ? 6.392 7.170 9.978 1.00 92.50 264 LEU A N 1
ATOM 2095 C CA . LEU A 1 264 ? 5.893 5.815 9.732 1.00 92.50 264 LEU A CA 1
ATOM 2096 C C . LEU A 1 264 ? 5.758 5.035 11.043 1.00 92.50 264 LEU A C 1
ATOM 2098 O O . LEU A 1 264 ? 4.751 4.370 11.272 1.00 92.50 264 LEU A O 1
ATOM 2102 N N . LYS A 1 265 ? 6.760 5.146 11.919 1.00 94.12 265 LYS A N 1
ATOM 2103 C CA . LYS A 1 265 ? 6.781 4.490 13.225 1.00 94.12 265 LYS A CA 1
ATOM 2104 C C . LYS A 1 265 ? 5.616 4.942 14.093 1.00 94.12 265 LYS A C 1
ATOM 2106 O O . LYS A 1 265 ? 4.886 4.092 14.588 1.00 94.12 265 LYS A O 1
ATOM 2111 N N . GLN A 1 266 ? 5.412 6.251 14.232 1.00 91.88 266 GLN A N 1
ATOM 2112 C CA . GLN A 1 266 ? 4.306 6.812 15.014 1.00 91.88 266 GLN A CA 1
ATOM 2113 C C . GLN A 1 266 ? 2.935 6.381 14.481 1.00 91.88 266 GLN A C 1
ATOM 2115 O O . GLN A 1 266 ? 2.013 6.174 15.264 1.00 91.88 266 GLN A O 1
ATOM 2120 N N . ALA A 1 267 ? 2.804 6.214 13.163 1.00 91.38 267 ALA A N 1
ATOM 2121 C CA . ALA A 1 267 ? 1.559 5.773 12.545 1.00 91.38 267 ALA A CA 1
ATOM 2122 C C . ALA A 1 267 ? 1.270 4.273 12.762 1.00 91.38 267 ALA A C 1
ATOM 2124 O O . ALA A 1 267 ? 0.121 3.899 12.984 1.00 91.38 267 ALA A O 1
ATOM 2125 N N . LEU A 1 268 ? 2.291 3.409 12.701 1.00 93.38 268 LEU A N 1
ATOM 2126 C CA . LEU A 1 268 ? 2.138 1.950 12.849 1.00 93.38 268 LEU A CA 1
ATOM 2127 C C . LEU A 1 268 ? 2.152 1.473 14.310 1.00 93.38 268 LEU A C 1
ATOM 2129 O O . LEU A 1 268 ? 1.593 0.421 14.627 1.00 93.38 268 LEU A O 1
ATOM 2133 N N . PHE A 1 269 ? 2.788 2.248 15.188 1.00 93.81 269 PHE A N 1
ATOM 2134 C CA . PHE A 1 269 ? 2.908 2.005 16.625 1.00 93.81 269 PHE A CA 1
ATOM 2135 C C . PHE A 1 269 ? 2.368 3.227 17.388 1.00 93.81 269 PHE A C 1
ATOM 2137 O O . PHE A 1 269 ? 3.149 3.991 17.965 1.00 93.81 269 PHE A O 1
ATOM 2144 N N . PRO A 1 270 ? 1.042 3.461 17.342 1.00 92.19 270 PRO A N 1
ATOM 2145 C CA . PRO A 1 270 ? 0.431 4.650 17.922 1.00 92.19 270 PRO A CA 1
ATOM 2146 C C . PRO A 1 270 ? 0.597 4.689 19.446 1.00 92.19 270 PRO A C 1
ATOM 2148 O O . PRO A 1 270 ? 0.588 3.662 20.122 1.00 92.19 270 PRO A O 1
ATOM 2151 N N . SER A 1 271 ? 0.720 5.897 20.002 1.00 94.19 271 SER A N 1
ATOM 2152 C CA . SER A 1 271 ? 0.762 6.090 21.455 1.00 94.19 271 SER A CA 1
ATOM 2153 C C . SER A 1 271 ? -0.601 5.794 22.103 1.00 94.19 271 SER A C 1
ATOM 2155 O O . SER A 1 271 ? -1.632 5.972 21.446 1.00 94.19 271 SER A O 1
ATOM 2157 N N . PRO A 1 272 ? -0.653 5.457 23.407 1.00 95.50 272 PRO A N 1
ATOM 2158 C CA . PRO A 1 272 ? -1.919 5.280 24.125 1.00 95.50 272 PRO A CA 1
ATOM 2159 C C . PRO A 1 272 ? -2.854 6.492 24.020 1.00 95.50 272 PRO A C 1
ATOM 2161 O O . PRO A 1 272 ? -4.062 6.341 23.891 1.00 95.50 272 PRO A O 1
ATOM 2164 N N . GLU A 1 273 ? -2.303 7.708 24.013 1.00 95.31 273 GLU A N 1
ATOM 2165 C CA . GLU A 1 273 ? -3.075 8.941 23.817 1.00 95.31 273 GLU A CA 1
ATOM 2166 C C . GLU A 1 273 ? -3.746 8.993 22.435 1.00 95.31 273 GLU A C 1
ATOM 2168 O O . GLU A 1 273 ? -4.925 9.339 22.323 1.00 95.31 273 GLU A O 1
ATOM 2173 N N . THR A 1 274 ? -3.019 8.592 21.386 1.00 94.38 274 THR A N 1
ATOM 2174 C CA . THR A 1 274 ? -3.547 8.521 20.015 1.00 94.38 274 THR A CA 1
ATOM 2175 C C . THR A 1 274 ? -4.676 7.495 19.926 1.00 94.38 274 THR A C 1
ATOM 2177 O O . THR A 1 274 ? -5.731 7.788 19.363 1.00 94.38 274 THR A O 1
ATOM 2180 N N . VAL A 1 275 ? -4.480 6.317 20.526 1.00 95.06 275 VAL A N 1
ATOM 2181 C CA . VAL A 1 275 ? -5.471 5.231 20.567 1.00 95.06 275 VAL A CA 1
ATOM 2182 C C . VAL A 1 275 ? -6.728 5.657 21.329 1.00 95.06 275 VAL A C 1
ATOM 2184 O O . VAL A 1 275 ? -7.834 5.514 20.812 1.00 95.06 275 VAL A O 1
ATOM 2187 N N . ASN A 1 276 ? -6.574 6.257 22.511 1.00 95.19 276 ASN A N 1
ATOM 2188 C CA . ASN A 1 276 ? -7.693 6.738 23.325 1.00 95.19 276 ASN A CA 1
ATOM 2189 C C . ASN A 1 276 ? -8.497 7.826 22.609 1.00 95.19 276 ASN A C 1
ATOM 2191 O O . ASN A 1 276 ? -9.728 7.815 22.642 1.00 95.19 276 ASN A O 1
ATOM 2195 N N . THR A 1 277 ? -7.811 8.745 21.924 1.00 94.88 277 THR A N 1
ATOM 2196 C CA . THR A 1 277 ? -8.485 9.790 21.146 1.00 94.88 277 THR A CA 1
ATOM 2197 C C . THR A 1 277 ? -9.246 9.187 19.969 1.00 94.88 277 THR A C 1
ATOM 2199 O O . THR A 1 277 ? -10.402 9.535 19.738 1.00 94.88 277 THR A O 1
ATOM 2202 N N . PHE A 1 278 ? -8.639 8.237 19.253 1.00 94.81 278 PHE A N 1
ATOM 2203 C CA . PHE A 1 278 ? -9.307 7.510 18.176 1.00 94.81 278 PHE A CA 1
ATOM 2204 C C . PHE A 1 278 ? -10.557 6.765 18.673 1.00 94.81 278 PHE A C 1
ATOM 2206 O O . PHE A 1 278 ? -11.627 6.910 18.083 1.00 94.81 278 PHE A O 1
ATOM 2213 N N . PHE A 1 279 ? -10.455 6.035 19.786 1.00 93.12 279 PHE A N 1
ATOM 2214 C CA . PHE A 1 279 ? -11.581 5.332 20.403 1.00 93.12 279 PHE A CA 1
ATOM 2215 C C . PHE A 1 279 ? -12.721 6.282 20.793 1.00 93.12 279 PHE A C 1
ATOM 2217 O O . PHE A 1 279 ? -13.882 6.014 20.480 1.00 93.12 279 PHE A O 1
ATOM 2224 N N . ALA A 1 280 ? -12.402 7.416 21.427 1.00 91.94 280 ALA A N 1
ATOM 2225 C CA . ALA A 1 280 ? -13.390 8.425 21.802 1.00 91.94 280 ALA A CA 1
ATOM 2226 C C . ALA A 1 280 ? -14.145 8.971 20.577 1.00 91.94 280 ALA A C 1
ATOM 2228 O O . ALA A 1 280 ? -15.374 9.039 20.598 1.00 91.94 280 ALA A O 1
ATOM 2229 N N . LEU A 1 281 ? -13.427 9.276 19.490 1.00 92.62 281 LEU A N 1
ATOM 2230 C CA . LEU A 1 281 ? -14.022 9.744 18.235 1.00 92.62 281 LEU A CA 1
ATOM 2231 C C . LEU A 1 281 ? -14.915 8.681 17.583 1.00 92.62 281 LEU A C 1
ATOM 2233 O O . LEU A 1 281 ? -15.995 9.006 17.089 1.00 92.62 281 LEU A O 1
ATOM 2237 N N . VAL A 1 282 ? -14.503 7.406 17.585 1.00 91.25 282 VAL A N 1
ATOM 2238 C CA . VAL A 1 282 ? -15.354 6.314 17.086 1.00 91.25 282 VAL A CA 1
ATOM 2239 C C . VAL A 1 282 ? -16.630 6.231 17.922 1.00 91.25 282 VAL A C 1
ATOM 2241 O O . VAL A 1 282 ? -17.721 6.233 17.358 1.00 91.25 282 VAL A O 1
ATOM 2244 N N . ASN A 1 283 ? -16.518 6.213 19.251 1.00 88.12 283 ASN A N 1
ATOM 2245 C CA . ASN A 1 283 ? -17.672 6.086 20.143 1.00 88.12 283 ASN A CA 1
ATOM 2246 C C . ASN A 1 283 ? -18.653 7.250 20.038 1.00 88.12 283 ASN A C 1
ATOM 2248 O O . ASN A 1 283 ? -19.863 7.025 20.079 1.00 88.12 283 ASN A O 1
ATOM 2252 N N . GLU A 1 284 ? -18.159 8.473 19.850 1.00 89.06 284 GLU A N 1
ATOM 2253 C CA . GLU A 1 284 ? -19.014 9.623 19.568 1.00 89.06 284 GLU A CA 1
ATOM 2254 C C . GLU A 1 284 ? -19.886 9.341 18.340 1.00 89.06 284 GLU A C 1
ATOM 2256 O O . GLU A 1 284 ? -21.106 9.480 18.401 1.00 89.06 284 GLU A O 1
ATOM 2261 N N . GLN A 1 285 ? -19.289 8.842 17.255 1.00 88.00 285 GLN A N 1
ATOM 2262 C CA . GLN A 1 285 ? -20.024 8.503 16.035 1.00 88.00 285 GLN A CA 1
ATOM 2263 C C . GLN A 1 285 ? -20.942 7.281 16.207 1.00 88.00 285 GLN A C 1
ATOM 2265 O O . GLN A 1 285 ? -21.992 7.207 15.563 1.00 88.00 285 GLN A O 1
ATOM 2270 N N . LEU A 1 286 ? -20.590 6.337 17.084 1.00 83.31 286 LEU A N 1
ATOM 2271 C CA . LEU A 1 286 ? -21.405 5.160 17.388 1.00 83.31 286 LEU A CA 1
ATOM 2272 C C . LEU A 1 286 ? -22.628 5.475 18.251 1.00 83.31 286 LEU A C 1
ATOM 2274 O O . LEU A 1 286 ? -23.664 4.835 18.070 1.00 83.31 286 LEU A O 1
ATOM 2278 N N . SER A 1 287 ? -22.5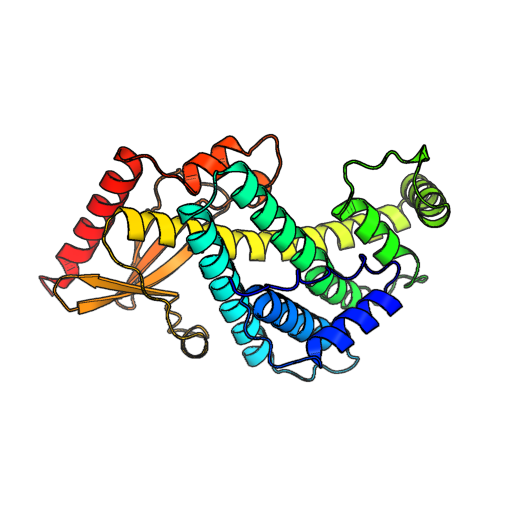65 6.489 19.118 1.00 78.56 287 SER A N 1
ATOM 2279 C CA . SER A 1 287 ? -23.707 6.920 19.941 1.00 78.56 287 SER A CA 1
ATOM 2280 C C . SER A 1 287 ? -24.961 7.233 19.103 1.00 78.56 287 SER A C 1
ATOM 2282 O O . SER A 1 287 ? -26.081 6.903 19.492 1.00 78.56 287 SER A O 1
ATOM 2284 N N . TYR A 1 288 ? -24.775 7.730 17.877 1.00 69.50 288 TYR A N 1
ATOM 2285 C CA . TYR A 1 288 ? -25.847 7.999 16.914 1.00 69.50 288 TYR A CA 1
ATOM 2286 C C . TYR A 1 288 ? -26.472 6.742 16.282 1.00 69.50 288 TYR A C 1
ATOM 2288 O O . TYR A 1 288 ? -27.509 6.833 15.633 1.00 69.50 288 TYR A O 1
ATOM 2296 N N . TYR A 1 289 ? -25.864 5.560 16.425 1.00 65.25 289 TYR A N 1
ATOM 2297 C CA . TYR A 1 289 ? -26.471 4.277 16.026 1.00 65.25 289 TYR A CA 1
ATOM 2298 C C . TYR A 1 289 ? -27.306 3.653 17.152 1.00 65.25 289 TYR A C 1
ATOM 2300 O O . TYR A 1 289 ? -28.004 2.658 16.929 1.00 65.25 289 TYR A O 1
ATOM 2308 N N . HIS A 1 290 ? -27.232 4.225 18.356 1.00 62.53 290 HIS A N 1
ATOM 2309 C CA . HIS A 1 290 ? -28.006 3.800 19.517 1.00 62.53 290 HIS A CA 1
ATOM 2310 C C . HIS A 1 290 ? -29.336 4.554 19.659 1.00 62.53 290 HIS A C 1
ATOM 2312 O O . HIS A 1 290 ? -30.263 3.988 20.229 1.00 62.53 290 HIS A O 1
ATOM 2318 N N . ASN A 1 291 ? -29.461 5.748 19.065 1.00 52.75 291 ASN A N 1
ATOM 2319 C CA . ASN A 1 291 ? -30.689 6.551 19.027 1.00 52.75 291 ASN A CA 1
ATOM 2320 C C . ASN A 1 291 ? -31.052 6.916 17.570 1.00 52.75 291 ASN A C 1
ATOM 2322 O O . ASN A 1 291 ? -30.579 7.948 17.090 1.00 52.75 291 ASN A O 1
ATOM 2326 N N . PRO A 1 292 ? -31.797 6.056 16.847 1.00 50.09 292 PRO A N 1
ATOM 2327 C CA . PRO A 1 292 ? -32.239 6.328 15.478 1.00 50.09 292 PRO A CA 1
ATOM 2328 C C . PRO A 1 292 ? -33.273 7.457 15.382 1.00 50.09 292 PRO A C 1
ATOM 2330 O O . PRO A 1 292 ? -34.074 7.619 16.331 1.00 50.09 292 PRO A O 1
#

Sequence (292 aa):
MSDITPIEIPPLPQNFHELNKLVRELGTGAETSTEDAKIFTQMAQIACNYLEHQPTLSDQEIKEIHASLIKSCVQKIIELTKEQPFPEVAKELRGISTRFALLVCLPIAYQNLNQIPQKSSFVDTLLFCTLNEQTPLSSAPNSVRSFVQKYNSDPKVRETYDTFKNKVISLRDSWVQGVLGETIFFRLAQEAELNPQFSSPQKDVGAQHVDYYITCNDKKIPVQVKSCQEGNAIPTIQKDFKGRLLIKVNASPNWLIPSQEEKLKQALFPSPETVNTFFALVNEQLSYYHNP